Protein AF-A0A023FVV8-F1 (afdb_monomer_lite)

InterPro domains:
  IPR039727 SERRATE/Ars2 [PTHR13165] (2-252)

Sequence (261 aa):
MEVEAMCKRYPGFLRVAIADPQPERRFFRRGWVTFERTVNIKEICWNLNNIRLRDCELGAIVNRDLSRRIRSVNGIASHKQVIRSDIKLAARIVHNLDNHRALWNQTEAGGDPTNSAASGQPPVTEGFGVASKNPLLKNITDYLIEEASAEEEELLGGAAEREENAEAEDPSGVGSANQEKDEMLIKVLDRLLVYLRVVHSVDYYNHSEYASEDEMPNRCGIMHARGSPPSSKVTQQEVNDYISHFESKIAPFPPAVDQAQ

Organism: Amblyomma parvum (NCBI:txid251391)

pLDDT: mean 79.7, std 21.92, range [28.12, 98.0]

Radius of gyration: 26.12 Å; chains: 1; bounding box: 66×36×79 Å

Secondary structure (DSSP, 8-state):
-HHHHHHTTSTTEEEEEEPPPBGGGTTB--EEEEE-TTS-HHHHHHHHHT-EETTEE----PPPP-S--EEEE-GGGGSHHHHHHHHHHHHHHHHHHHHHTTTT----TT--TT--S---PPP---STT-----GGGTTGGGGTS----HHHHHHT-TTTTSSSSTT---TT-TTS-S----HHHHHHHHHHHHHHHHHS-EEGGGTEE-TTTTTSSSTT--EEEE-PPPSSPPPHHHHHHHHHHHHHHHTT-SPP-----

Structure (mmCIF, N/CA/C/O backbone):
data_AF-A0A023FVV8-F1
#
_entry.id   AF-A0A023FVV8-F1
#
loop_
_atom_site.group_PDB
_atom_site.id
_atom_site.type_symbol
_atom_site.label_atom_id
_atom_site.label_alt_id
_atom_site.label_comp_id
_atom_site.label_asym_id
_atom_site.label_entity_id
_atom_site.label_seq_id
_atom_site.pdbx_PDB_ins_code
_atom_site.Cartn_x
_atom_site.Cartn_y
_atom_site.Cartn_z
_atom_site.occupancy
_atom_site.B_iso_or_equiv
_atom_site.auth_seq_id
_atom_site.auth_comp_id
_atom_site.auth_asym_id
_atom_site.auth_atom_id
_atom_site.pdbx_PDB_model_num
ATOM 1 N N . MET A 1 1 ? 5.174 0.237 -25.795 1.00 74.88 1 MET A N 1
ATOM 2 C CA . MET A 1 1 ? 5.994 1.421 -25.420 1.00 74.88 1 MET A CA 1
ATOM 3 C C . MET A 1 1 ? 7.430 1.242 -25.942 1.00 74.88 1 MET A C 1
ATOM 5 O O . MET A 1 1 ? 7.846 0.101 -26.081 1.00 74.88 1 MET A O 1
ATOM 9 N N . GLU A 1 2 ? 8.200 2.290 -26.267 1.00 88.31 2 GLU A N 1
ATOM 10 C CA . GLU A 1 2 ? 9.548 2.110 -26.870 1.00 88.31 2 GLU A CA 1
ATOM 11 C C . GLU A 1 2 ? 10.555 1.410 -25.943 1.00 88.31 2 GLU A C 1
ATOM 13 O O . GLU A 1 2 ? 11.243 0.483 -26.367 1.00 88.31 2 GLU A O 1
ATOM 18 N N . VAL A 1 3 ? 10.585 1.799 -24.662 1.00 89.38 3 VAL A N 1
ATOM 19 C CA . VAL A 1 3 ? 11.429 1.164 -23.631 1.00 89.38 3 VAL A CA 1
ATOM 20 C C . VAL A 1 3 ? 11.112 -0.327 -23.509 1.00 89.38 3 VAL A C 1
ATOM 22 O O . VAL A 1 3 ? 12.004 -1.164 -23.441 1.00 89.38 3 VAL A O 1
ATOM 25 N N . GLU A 1 4 ? 9.829 -0.673 -23.539 1.00 92.19 4 GLU A N 1
ATOM 26 C CA . GLU A 1 4 ? 9.362 -2.056 -23.488 1.00 92.19 4 GLU A CA 1
ATOM 27 C C . GLU A 1 4 ? 9.832 -2.863 -24.709 1.00 92.19 4 GLU A C 1
ATOM 29 O O . GLU A 1 4 ? 10.347 -3.966 -24.553 1.00 92.19 4 GLU A O 1
ATOM 34 N N . ALA A 1 5 ? 9.717 -2.312 -25.923 1.00 91.94 5 ALA A N 1
ATOM 35 C CA . ALA A 1 5 ? 10.162 -2.978 -27.149 1.00 91.94 5 ALA A CA 1
ATOM 36 C C . ALA A 1 5 ? 11.682 -3.225 -27.172 1.00 91.94 5 ALA A C 1
ATOM 38 O O . ALA A 1 5 ? 12.139 -4.243 -27.693 1.00 91.94 5 ALA A O 1
ATOM 39 N N . MET A 1 6 ? 12.462 -2.313 -26.587 1.00 91.06 6 MET A N 1
ATOM 40 C CA . MET A 1 6 ? 13.900 -2.487 -26.390 1.00 91.06 6 MET A CA 1
ATOM 41 C C . MET A 1 6 ? 14.190 -3.608 -25.379 1.00 91.06 6 MET A C 1
ATOM 43 O O . MET A 1 6 ? 14.970 -4.512 -25.675 1.00 91.06 6 MET A O 1
ATOM 47 N N . CYS A 1 7 ? 13.536 -3.589 -24.213 1.00 93.88 7 CYS A N 1
ATOM 48 C CA . CYS A 1 7 ? 13.773 -4.561 -23.143 1.00 93.88 7 CYS A CA 1
ATOM 49 C C . CYS A 1 7 ? 13.286 -5.980 -23.480 1.00 93.88 7 CYS A C 1
ATOM 51 O O . CYS A 1 7 ? 13.903 -6.943 -23.034 1.00 93.88 7 CYS A O 1
ATOM 53 N N . LYS A 1 8 ? 12.249 -6.127 -24.317 1.00 95.62 8 LYS A N 1
ATOM 54 C CA . LYS A 1 8 ? 11.732 -7.427 -24.795 1.00 95.62 8 LYS A CA 1
ATOM 55 C C . LYS A 1 8 ? 12.757 -8.283 -25.544 1.00 95.62 8 LYS A C 1
ATOM 57 O O . LYS A 1 8 ? 12.545 -9.480 -25.697 1.00 95.62 8 LYS A O 1
ATOM 62 N N . ARG A 1 9 ? 13.848 -7.685 -26.031 1.00 93.25 9 ARG A N 1
ATOM 63 C CA . ARG A 1 9 ? 14.931 -8.404 -26.724 1.00 93.25 9 ARG A CA 1
ATOM 64 C C . ARG A 1 9 ? 15.808 -9.212 -25.769 1.00 93.25 9 ARG A C 1
ATOM 66 O O . ARG A 1 9 ? 16.506 -10.116 -26.215 1.00 93.25 9 ARG A O 1
ATOM 73 N N . TYR A 1 10 ? 15.792 -8.874 -24.482 1.00 95.69 10 TYR A N 1
ATOM 74 C CA . TYR A 1 10 ? 16.530 -9.604 -23.462 1.00 95.69 10 TYR A CA 1
ATOM 75 C C . TYR A 1 10 ? 15.668 -10.758 -22.927 1.00 95.69 10 TYR A C 1
ATOM 77 O O . TYR A 1 10 ? 14.469 -10.567 -22.694 1.00 95.69 10 TYR A O 1
ATOM 85 N N . PRO A 1 11 ? 16.252 -11.951 -22.717 1.00 96.12 11 PRO A N 1
ATOM 86 C CA . PRO A 1 11 ? 15.523 -13.089 -22.171 1.00 96.12 11 PRO A CA 1
ATOM 87 C C . PRO A 1 11 ? 14.999 -12.779 -20.764 1.00 96.12 11 PRO A C 1
ATOM 89 O O . PRO A 1 11 ? 15.603 -12.006 -20.020 1.00 96.12 11 PRO A O 1
ATOM 92 N N . GLY A 1 12 ? 13.864 -13.383 -20.407 1.00 96.50 12 GLY A N 1
ATOM 93 C CA . GLY A 1 12 ? 13.236 -13.221 -19.094 1.00 96.50 12 GLY A CA 1
ATOM 94 C C . GLY A 1 12 ? 12.652 -11.829 -18.831 1.00 96.50 12 GLY A C 1
ATOM 95 O O . GLY A 1 12 ? 12.442 -11.473 -17.676 1.00 96.50 12 GLY A O 1
ATOM 96 N N . PHE A 1 13 ? 12.413 -11.005 -19.856 1.00 97.44 13 PHE A N 1
ATOM 97 C CA . PHE A 1 13 ? 11.674 -9.750 -19.699 1.00 97.44 13 PHE A CA 1
ATOM 98 C C . PHE A 1 13 ? 10.236 -10.014 -19.227 1.00 97.44 13 PHE A C 1
ATOM 100 O O . PHE A 1 13 ? 9.536 -10.834 -19.817 1.00 97.44 13 PHE A O 1
ATOM 107 N N . LEU A 1 14 ? 9.775 -9.276 -18.211 1.00 95.75 14 LEU A N 1
ATOM 108 C CA . LEU A 1 14 ? 8.409 -9.397 -17.691 1.00 95.75 14 LEU A CA 1
ATOM 109 C C . LEU A 1 14 ? 7.554 -8.167 -18.006 1.00 95.75 14 LEU A C 1
ATOM 111 O O . LEU A 1 14 ? 6.482 -8.295 -18.590 1.00 95.75 14 LEU A O 1
ATOM 115 N N . ARG A 1 15 ? 7.990 -6.976 -17.580 1.00 95.00 15 ARG A N 1
ATOM 116 C CA . ARG A 1 15 ? 7.193 -5.737 -17.675 1.00 95.00 15 ARG A CA 1
ATOM 117 C C . ARG A 1 15 ? 8.023 -4.484 -17.438 1.00 95.00 15 ARG A C 1
ATOM 119 O O . ARG A 1 15 ? 9.121 -4.547 -16.883 1.00 95.00 15 ARG A O 1
ATOM 126 N N . VAL A 1 16 ? 7.459 -3.345 -17.830 1.00 95.44 16 VAL A N 1
ATOM 127 C CA . VAL A 1 16 ? 7.978 -2.004 -17.545 1.00 95.44 16 VAL A CA 1
ATOM 128 C C . VAL A 1 16 ? 6.927 -1.234 -16.755 1.00 95.44 16 VAL A C 1
ATOM 130 O O . VAL A 1 16 ? 5.759 -1.286 -17.114 1.00 95.44 16 VAL A O 1
ATOM 133 N N . ALA A 1 17 ? 7.356 -0.507 -15.730 1.00 94.75 17 ALA A N 1
ATOM 134 C CA . ALA A 1 17 ? 6.543 0.458 -15.002 1.00 94.75 17 ALA A CA 1
ATOM 135 C C . ALA A 1 17 ? 7.171 1.844 -15.142 1.00 94.75 17 ALA A C 1
ATOM 137 O O . ALA A 1 17 ? 8.388 1.976 -14.982 1.00 94.75 17 ALA A O 1
ATOM 138 N N . ILE A 1 18 ? 6.375 2.875 -15.421 1.00 92.62 18 ILE A N 1
ATOM 139 C CA . ILE A 1 18 ? 6.867 4.250 -15.569 1.00 92.62 18 ILE A CA 1
ATOM 140 C C . ILE A 1 18 ? 6.098 5.165 -14.614 1.00 92.62 18 ILE A C 1
ATOM 142 O O . ILE A 1 18 ? 4.888 5.313 -14.739 1.00 92.62 18 ILE A O 1
ATOM 146 N N . ALA A 1 19 ? 6.810 5.818 -13.696 1.00 92.56 19 ALA A N 1
ATOM 147 C CA . ALA A 1 19 ? 6.215 6.787 -12.778 1.00 92.56 19 ALA A CA 1
ATOM 148 C C . ALA A 1 19 ? 5.803 8.085 -13.487 1.00 92.56 19 ALA A C 1
ATOM 150 O O . ALA A 1 19 ? 6.238 8.373 -14.609 1.00 92.56 19 ALA A O 1
ATOM 151 N N . ASP A 1 20 ? 4.995 8.895 -12.815 1.00 90.81 20 ASP A N 1
ATOM 152 C CA . ASP A 1 20 ? 4.596 10.209 -13.309 1.00 90.81 20 ASP A CA 1
ATOM 153 C C . ASP A 1 20 ? 5.795 11.143 -13.532 1.00 90.81 20 ASP A C 1
ATOM 155 O O . ASP A 1 20 ? 6.830 11.029 -12.857 1.00 90.81 20 ASP A O 1
ATOM 159 N N . PRO A 1 21 ? 5.702 12.041 -14.527 1.00 94.06 21 PRO A N 1
ATOM 160 C CA . PRO A 1 21 ? 6.758 13.001 -14.806 1.00 94.06 21 PRO A CA 1
ATOM 161 C C . PRO A 1 21 ? 6.918 13.989 -13.649 1.00 94.06 21 PRO A C 1
ATOM 163 O O . PRO A 1 21 ? 5.937 14.502 -13.123 1.00 94.06 21 PRO A O 1
ATOM 166 N N . GLN A 1 22 ? 8.164 14.289 -13.279 1.00 91.50 22 GLN A N 1
ATOM 167 C CA . GLN A 1 22 ? 8.468 15.231 -12.196 1.00 91.50 22 GLN A CA 1
ATOM 168 C C . GLN A 1 22 ? 8.763 16.625 -12.773 1.00 91.50 22 GLN A C 1
ATOM 170 O O . GLN A 1 22 ? 9.794 16.773 -13.444 1.00 91.50 22 GLN A O 1
ATOM 175 N N . PRO A 1 23 ? 7.916 17.650 -12.541 1.00 93.69 23 PRO A N 1
ATOM 176 C CA . PRO A 1 23 ? 8.129 19.000 -13.073 1.00 93.69 23 PRO A CA 1
ATOM 177 C C . PRO A 1 23 ? 9.490 19.589 -12.676 1.00 93.69 23 PRO A C 1
ATOM 179 O O . PRO A 1 23 ? 10.196 20.160 -13.507 1.00 93.69 23 PRO A O 1
ATOM 182 N N . GLU A 1 24 ? 9.929 19.340 -11.440 1.00 93.81 24 GLU A N 1
ATOM 183 C CA . GLU A 1 24 ? 11.207 19.814 -10.884 1.00 93.81 24 GLU A CA 1
ATOM 184 C C . GLU A 1 24 ? 12.412 19.177 -11.588 1.00 93.81 24 GLU A C 1
ATOM 186 O O . GLU A 1 24 ? 13.530 19.689 -11.541 1.00 93.81 24 GLU A O 1
ATOM 191 N N . ARG A 1 25 ? 12.186 18.049 -12.268 1.00 90.12 25 ARG A N 1
ATOM 192 C CA . ARG A 1 25 ? 13.173 17.351 -13.088 1.00 90.12 25 ARG A CA 1
ATOM 193 C C . ARG A 1 25 ? 12.809 17.428 -14.560 1.00 90.12 25 ARG A C 1
ATOM 195 O O . ARG A 1 25 ? 12.974 16.439 -15.255 1.00 90.12 25 ARG A O 1
ATOM 202 N N . ARG A 1 26 ? 12.307 18.566 -15.054 1.00 91.38 26 ARG A N 1
ATOM 203 C CA . ARG A 1 26 ? 12.002 18.774 -16.487 1.00 91.38 26 ARG A CA 1
ATOM 204 C C . ARG A 1 26 ? 11.097 17.681 -17.074 1.00 91.38 26 ARG A C 1
ATOM 206 O O . ARG A 1 26 ? 11.294 17.263 -18.210 1.00 91.38 26 ARG A O 1
ATOM 213 N N . PHE A 1 27 ? 10.145 17.192 -16.282 1.00 92.62 27 PHE A N 1
ATOM 214 C CA . PHE A 1 27 ? 9.222 16.119 -16.660 1.00 92.62 27 PHE A CA 1
ATOM 215 C C . PHE A 1 27 ? 9.899 14.777 -16.996 1.00 92.62 27 PHE A C 1
ATOM 217 O O . PHE A 1 27 ? 9.285 13.912 -17.624 1.00 92.62 27 PHE A O 1
ATOM 224 N N . PHE A 1 28 ? 11.137 14.549 -16.540 1.00 90.62 28 PHE A N 1
ATOM 225 C CA . PHE A 1 28 ? 11.746 13.222 -16.603 1.00 90.62 28 PHE A CA 1
ATOM 226 C C . PHE A 1 28 ? 10.929 12.224 -15.777 1.00 90.62 28 PHE A C 1
ATOM 228 O O . PHE A 1 28 ? 10.475 12.518 -14.666 1.00 90.62 28 PHE A O 1
ATOM 235 N N . ARG A 1 29 ? 10.778 11.016 -16.326 1.00 92.50 29 ARG A N 1
ATOM 236 C CA . ARG A 1 29 ? 10.062 9.903 -15.698 1.00 92.50 29 ARG A CA 1
ATOM 237 C C . ARG A 1 29 ? 11.063 8.864 -15.215 1.00 92.50 29 ARG A C 1
ATOM 239 O O . ARG A 1 29 ? 12.029 8.556 -15.910 1.00 92.50 29 ARG A O 1
ATOM 246 N N . ARG A 1 30 ? 10.826 8.301 -14.031 1.00 92.75 30 ARG A N 1
ATOM 247 C CA . ARG A 1 30 ? 11.566 7.118 -13.571 1.00 92.75 30 ARG A CA 1
ATOM 248 C C . ARG A 1 30 ? 10.892 5.868 -14.114 1.00 92.75 30 ARG A C 1
ATOM 250 O O . ARG A 1 30 ? 9.667 5.775 -14.082 1.00 92.75 30 ARG A O 1
ATOM 257 N N . GLY A 1 31 ? 11.694 4.924 -14.592 1.00 93.56 31 GLY A N 1
ATOM 258 C CA . GLY A 1 31 ? 11.222 3.643 -15.096 1.00 93.56 31 GLY A CA 1
ATOM 259 C C . GLY A 1 31 ? 11.807 2.475 -14.315 1.00 93.56 31 GLY A C 1
ATOM 260 O O . GLY A 1 31 ? 12.958 2.521 -13.884 1.00 93.56 31 GLY A O 1
ATOM 261 N N . TRP A 1 32 ? 11.021 1.415 -14.173 1.00 95.88 32 TRP A N 1
ATOM 262 C CA . TRP A 1 32 ? 11.452 0.133 -13.637 1.00 95.88 32 TRP A CA 1
ATOM 263 C C . TRP A 1 32 ? 11.198 -0.937 -14.680 1.00 95.88 32 TRP A C 1
ATOM 265 O O . TRP A 1 32 ? 10.077 -1.103 -15.150 1.00 95.88 32 TRP A O 1
ATOM 275 N N . VAL A 1 33 ? 12.240 -1.682 -15.022 1.00 96.25 33 VAL A N 1
ATOM 276 C CA . VAL A 1 33 ? 12.141 -2.839 -15.908 1.00 96.25 33 VAL A CA 1
ATOM 277 C C . VAL A 1 33 ? 12.304 -4.081 -15.051 1.00 96.25 33 VAL A C 1
ATOM 279 O O . VAL A 1 33 ? 13.295 -4.218 -14.334 1.00 96.25 33 VAL A O 1
ATOM 282 N N . THR A 1 34 ? 11.315 -4.965 -15.095 1.00 96.62 34 THR A N 1
ATOM 283 C CA . THR A 1 34 ? 11.303 -6.189 -14.295 1.00 96.62 34 THR A CA 1
ATOM 284 C C . THR A 1 34 ? 11.661 -7.375 -15.176 1.00 96.62 34 THR A C 1
ATOM 286 O O . THR A 1 34 ? 11.074 -7.554 -16.245 1.00 96.62 34 THR A O 1
ATOM 289 N N . PHE A 1 35 ? 12.596 -8.191 -14.698 1.00 97.50 35 PHE A N 1
ATOM 290 C CA . PHE A 1 35 ? 13.023 -9.435 -15.329 1.00 97.50 35 PHE A CA 1
ATOM 291 C C . PHE A 1 35 ? 12.795 -10.626 -14.390 1.00 97.50 35 PHE A C 1
ATOM 293 O O . PHE A 1 35 ? 12.612 -10.455 -13.181 1.00 97.50 35 PHE A O 1
ATOM 300 N N . GLU A 1 36 ? 12.812 -11.832 -14.944 1.00 97.12 36 GLU A N 1
ATOM 301 C CA . GLU A 1 36 ? 12.822 -13.088 -14.200 1.00 97.12 36 GLU A CA 1
ATOM 302 C C . GLU A 1 36 ? 14.051 -13.198 -13.291 1.00 97.12 36 GLU A C 1
ATOM 304 O O . GLU A 1 36 ? 15.128 -12.689 -13.591 1.00 97.12 36 GLU A O 1
ATOM 309 N N . ARG A 1 37 ? 13.922 -13.919 -12.173 1.00 94.44 37 ARG A N 1
ATOM 310 C CA . ARG A 1 37 ? 15.023 -14.082 -11.205 1.00 94.44 37 ARG A CA 1
ATOM 311 C C . ARG A 1 37 ? 16.196 -14.916 -11.721 1.00 94.44 37 ARG A C 1
ATOM 313 O O . ARG A 1 37 ? 17.258 -14.908 -11.109 1.00 94.44 37 ARG A O 1
ATOM 320 N N . THR A 1 38 ? 15.992 -15.659 -12.800 1.00 96.69 38 THR A N 1
ATOM 321 C CA . THR A 1 38 ? 16.967 -16.576 -13.400 1.00 96.69 38 THR A CA 1
ATOM 322 C C . THR A 1 38 ? 18.008 -15.858 -14.260 1.00 96.69 38 THR A C 1
ATOM 324 O O . THR A 1 38 ? 19.041 -16.448 -14.570 1.00 96.69 38 THR A O 1
ATOM 327 N N . VAL A 1 39 ? 17.770 -14.599 -14.646 1.00 97.38 39 VAL A N 1
ATOM 328 C CA . VAL A 1 39 ? 18.646 -13.870 -15.573 1.00 97.38 39 VAL A CA 1
ATOM 329 C C . VAL A 1 39 ? 19.792 -13.158 -14.858 1.00 97.38 39 VAL A C 1
ATOM 331 O O . VAL A 1 39 ? 19.682 -12.723 -13.709 1.00 97.38 39 VAL A O 1
ATOM 334 N N . ASN A 1 40 ? 20.894 -12.941 -15.577 1.00 96.81 40 ASN A N 1
ATOM 335 C CA . ASN A 1 40 ? 21.995 -12.115 -15.095 1.00 96.81 40 ASN A CA 1
ATOM 336 C C . ASN A 1 40 ? 21.666 -10.617 -15.235 1.00 96.81 40 ASN A C 1
ATOM 338 O O . ASN A 1 40 ? 22.028 -9.961 -16.213 1.00 96.81 40 ASN A O 1
ATOM 342 N N . ILE A 1 41 ? 20.989 -10.052 -14.231 1.00 96.75 41 ILE A N 1
ATOM 343 C CA . ILE A 1 41 ? 20.533 -8.653 -14.274 1.00 96.75 41 ILE A CA 1
ATOM 344 C C . ILE A 1 41 ? 21.680 -7.636 -14.386 1.00 96.75 41 ILE A C 1
ATOM 346 O O . ILE A 1 41 ? 21.487 -6.549 -14.927 1.00 96.75 41 ILE A O 1
ATOM 350 N N . LYS A 1 42 ? 22.885 -7.973 -13.905 1.00 96.44 42 LYS A N 1
ATOM 351 C CA . LYS A 1 42 ? 24.057 -7.085 -13.985 1.00 96.44 42 LYS A CA 1
ATOM 352 C C . LYS A 1 42 ? 24.537 -6.926 -15.425 1.00 96.44 42 LYS A C 1
ATOM 354 O O . LYS A 1 42 ? 24.853 -5.816 -15.838 1.00 96.44 42 LYS A O 1
ATOM 359 N N . GLU A 1 43 ? 24.551 -8.018 -16.181 1.00 96.31 43 GLU A N 1
ATOM 360 C CA . GLU A 1 43 ? 24.921 -8.018 -17.597 1.00 96.31 43 GLU A CA 1
ATOM 361 C C . GLU A 1 43 ? 23.892 -7.262 -18.442 1.00 96.31 43 GLU A C 1
ATOM 363 O O . GLU A 1 43 ? 24.259 -6.400 -19.238 1.00 96.31 43 GLU A O 1
ATOM 368 N N . ILE A 1 44 ? 22.596 -7.498 -18.202 1.00 96.12 44 ILE A N 1
ATOM 369 C CA . ILE A 1 44 ? 21.519 -6.740 -18.856 1.00 96.12 44 ILE A CA 1
ATOM 370 C C . ILE A 1 44 ? 21.649 -5.243 -18.539 1.00 96.12 44 ILE A C 1
ATOM 372 O O . ILE A 1 44 ? 21.602 -4.420 -19.449 1.00 96.12 44 ILE A O 1
ATOM 376 N N . CYS A 1 45 ? 21.870 -4.877 -17.271 1.00 95.75 45 CYS A N 1
ATOM 377 C CA . CYS A 1 45 ? 22.058 -3.486 -16.854 1.00 95.75 45 CYS A CA 1
ATOM 378 C C . CYS A 1 45 ? 23.255 -2.822 -17.551 1.00 95.75 45 CYS A C 1
ATOM 380 O O . CYS A 1 45 ? 23.157 -1.667 -17.963 1.00 95.75 45 CYS A O 1
ATOM 382 N N . TRP A 1 46 ? 24.374 -3.538 -17.693 1.00 94.56 46 TRP A N 1
ATOM 383 C CA . TRP A 1 46 ? 25.547 -3.035 -18.405 1.00 94.56 46 TRP A CA 1
ATOM 384 C C . TRP A 1 46 ? 25.252 -2.817 -19.895 1.00 94.56 46 TRP A C 1
ATOM 386 O O . TRP A 1 46 ? 25.539 -1.745 -20.422 1.00 94.56 46 TRP A O 1
ATOM 396 N N . ASN A 1 47 ? 24.589 -3.777 -20.548 1.00 93.44 47 ASN A N 1
ATOM 397 C CA . ASN A 1 47 ? 24.201 -3.668 -21.956 1.00 93.44 47 ASN A CA 1
ATOM 398 C C . ASN A 1 47 ? 23.233 -2.503 -22.216 1.00 93.44 47 ASN A C 1
ATOM 400 O O . ASN A 1 47 ? 23.397 -1.780 -23.196 1.00 93.44 47 ASN A O 1
ATOM 404 N N . LEU A 1 48 ? 22.251 -2.290 -21.334 1.00 92.88 48 LEU A N 1
ATOM 405 C CA . LEU A 1 48 ? 21.276 -1.201 -21.458 1.00 92.88 48 LEU A CA 1
ATOM 406 C C . LEU A 1 48 ? 21.924 0.190 -21.390 1.00 92.88 48 LEU A C 1
ATOM 408 O O . LEU A 1 48 ? 21.453 1.107 -22.057 1.00 92.88 48 LEU A O 1
ATOM 412 N N . ASN A 1 49 ? 23.014 0.349 -20.635 1.00 91.75 49 ASN A N 1
ATOM 413 C CA . ASN A 1 49 ? 23.735 1.622 -20.536 1.00 91.75 49 ASN A CA 1
ATOM 414 C C . ASN A 1 49 ? 24.515 1.994 -21.806 1.00 91.75 49 ASN A C 1
ATOM 416 O O . ASN A 1 49 ? 24.877 3.155 -21.969 1.00 91.75 49 ASN A O 1
ATOM 420 N N . ASN A 1 50 ? 24.719 1.048 -22.726 1.00 88.81 50 ASN A N 1
ATOM 421 C CA . ASN A 1 50 ? 25.326 1.309 -24.033 1.00 88.81 50 ASN A CA 1
ATOM 422 C C . ASN A 1 50 ? 24.290 1.714 -25.103 1.00 88.81 50 ASN A C 1
ATOM 424 O O . ASN A 1 50 ? 24.660 1.975 -26.247 1.00 88.81 50 ASN A O 1
ATOM 428 N N . ILE A 1 51 ? 22.996 1.754 -24.759 1.00 87.19 51 ILE A N 1
ATOM 429 C CA . ILE A 1 51 ? 21.902 2.077 -25.681 1.00 87.19 51 ILE A CA 1
ATOM 430 C C . ILE A 1 51 ? 21.384 3.490 -25.395 1.00 87.19 51 ILE A C 1
ATOM 432 O O . ILE A 1 51 ? 21.116 3.857 -24.251 1.00 87.19 51 ILE A O 1
ATOM 436 N N . ARG A 1 52 ? 21.185 4.274 -26.459 1.00 87.19 52 ARG A N 1
ATOM 437 C CA . ARG A 1 52 ? 20.488 5.566 -26.411 1.00 87.19 52 ARG A CA 1
ATOM 438 C C . ARG A 1 52 ? 19.116 5.443 -27.057 1.00 87.19 52 ARG A C 1
ATOM 440 O O . ARG A 1 52 ? 18.984 4.838 -28.120 1.00 87.19 52 ARG A O 1
ATOM 447 N N . LEU A 1 53 ? 18.108 6.042 -26.431 1.00 85.75 53 LEU A N 1
ATOM 448 C CA . LEU A 1 53 ? 16.742 6.073 -26.944 1.00 85.75 53 LEU A CA 1
ATOM 449 C C . LEU A 1 53 ? 16.354 7.518 -27.261 1.00 85.75 53 LEU A C 1
ATOM 451 O O . LEU A 1 53 ? 16.219 8.316 -26.341 1.00 85.75 53 LEU A O 1
ATOM 455 N N . ARG A 1 54 ? 16.177 7.854 -28.548 1.00 85.12 54 ARG A N 1
ATOM 456 C CA . ARG A 1 54 ? 15.856 9.224 -29.011 1.00 85.12 54 ARG A CA 1
ATOM 457 C C . ARG A 1 54 ? 16.762 10.292 -28.369 1.00 85.12 54 ARG A C 1
ATOM 459 O O . ARG A 1 54 ? 16.278 11.272 -27.816 1.00 85.12 54 ARG A O 1
ATOM 466 N N . ASP A 1 55 ? 18.069 10.027 -28.363 1.00 80.69 55 ASP A N 1
ATOM 467 C CA . ASP A 1 55 ? 19.116 10.862 -27.748 1.00 80.69 55 ASP A CA 1
ATOM 468 C C . ASP A 1 55 ? 19.076 10.984 -26.212 1.00 80.69 55 ASP A C 1
ATOM 470 O O . ASP A 1 55 ? 19.894 11.687 -25.622 1.00 80.69 55 ASP A O 1
ATOM 474 N N . CYS A 1 56 ? 18.196 10.237 -25.539 1.00 83.44 56 CYS A N 1
ATOM 475 C CA . CYS A 1 56 ? 18.203 10.079 -24.090 1.00 83.44 56 CYS A CA 1
ATOM 476 C C . CYS A 1 56 ? 19.080 8.890 -23.675 1.00 83.44 56 CYS A C 1
ATOM 478 O O . CYS A 1 56 ? 18.881 7.756 -24.124 1.00 83.44 56 CYS A O 1
ATOM 480 N N . GLU A 1 57 ? 20.022 9.137 -22.767 1.00 84.44 57 GLU A N 1
ATOM 481 C CA . GLU A 1 57 ? 20.716 8.081 -22.029 1.00 84.44 57 GLU A CA 1
ATOM 482 C C . GLU A 1 57 ? 19.807 7.560 -20.912 1.00 84.44 57 GLU A C 1
ATOM 484 O O . GLU A 1 57 ? 19.182 8.342 -20.195 1.00 84.44 57 GLU A O 1
ATOM 489 N N . LEU A 1 58 ? 19.704 6.236 -20.770 1.00 85.94 58 LEU A N 1
ATOM 490 C CA . LEU A 1 58 ? 18.793 5.624 -19.797 1.00 85.94 58 LEU A CA 1
ATOM 491 C C . LEU A 1 58 ? 19.333 5.664 -18.363 1.00 85.94 58 LEU A C 1
ATOM 493 O O . LEU A 1 58 ? 18.543 5.732 -17.424 1.00 85.94 58 LEU A O 1
ATOM 497 N N . GLY A 1 59 ? 20.659 5.592 -18.185 1.00 89.56 59 GLY A N 1
ATOM 498 C CA . GLY A 1 59 ? 21.290 5.552 -16.861 1.00 89.56 59 GLY A CA 1
ATOM 499 C C . GLY A 1 59 ? 20.755 4.412 -15.986 1.00 89.56 59 GLY A C 1
ATOM 500 O O . GLY A 1 59 ? 20.389 4.631 -14.831 1.00 89.56 59 GLY A O 1
ATOM 501 N N . ALA A 1 60 ? 20.653 3.206 -16.548 1.00 93.38 60 ALA A N 1
ATOM 502 C CA . ALA A 1 60 ? 20.136 2.024 -15.876 1.00 93.38 60 ALA A CA 1
ATOM 503 C C . ALA A 1 60 ? 21.004 1.638 -14.668 1.00 93.38 60 ALA A C 1
ATOM 505 O O . ALA A 1 60 ? 22.236 1.593 -14.737 1.00 93.38 60 ALA A O 1
ATOM 506 N N . ILE A 1 61 ? 20.333 1.320 -13.559 1.00 95.38 61 ILE A N 1
ATOM 507 C CA . ILE A 1 61 ? 20.936 0.892 -12.295 1.00 95.38 61 ILE A CA 1
ATOM 508 C C . ILE A 1 61 ? 20.205 -0.365 -11.825 1.00 95.38 61 ILE A C 1
ATOM 510 O O . ILE A 1 61 ? 18.976 -0.440 -11.886 1.00 95.38 61 ILE A O 1
ATOM 514 N N . VAL A 1 62 ? 20.950 -1.349 -11.314 1.00 96.31 62 VAL A N 1
ATOM 515 C CA . VAL A 1 62 ? 20.356 -2.551 -10.716 1.00 96.31 62 VAL A CA 1
ATOM 516 C C . VAL A 1 62 ? 19.618 -2.170 -9.432 1.00 96.31 62 VAL A C 1
ATOM 518 O O . VAL A 1 62 ? 20.227 -1.725 -8.457 1.00 96.31 62 VAL A O 1
ATOM 521 N N . ASN A 1 63 ? 18.301 -2.369 -9.428 1.00 94.94 63 ASN A N 1
ATOM 522 C CA . ASN A 1 63 ? 17.472 -2.132 -8.255 1.00 94.94 63 ASN A CA 1
ATOM 523 C C . ASN A 1 63 ? 17.755 -3.179 -7.166 1.00 94.94 63 ASN A C 1
ATOM 525 O O . ASN A 1 63 ? 17.892 -4.366 -7.460 1.00 94.94 63 ASN A O 1
ATOM 529 N N . ARG A 1 64 ? 17.824 -2.746 -5.904 1.00 92.94 64 ARG A N 1
ATOM 530 C CA . ARG A 1 64 ? 17.993 -3.649 -4.757 1.00 92.94 64 ARG A CA 1
ATOM 531 C C . ARG A 1 64 ? 16.638 -4.125 -4.250 1.00 92.94 64 ARG A C 1
ATOM 533 O O . ARG A 1 64 ? 15.673 -3.361 -4.233 1.00 92.94 64 ARG A O 1
ATOM 540 N N . ASP A 1 65 ? 16.594 -5.368 -3.788 1.00 90.50 65 ASP A N 1
ATOM 541 C CA . ASP A 1 65 ? 15.397 -5.919 -3.164 1.00 90.50 65 ASP A CA 1
ATOM 542 C C . ASP A 1 65 ? 15.039 -5.189 -1.864 1.00 90.50 65 ASP A C 1
ATOM 544 O O . ASP A 1 65 ? 15.895 -4.688 -1.127 1.00 90.50 65 ASP A O 1
ATOM 548 N N . LEU A 1 66 ? 13.739 -5.156 -1.570 1.00 91.31 66 LEU A N 1
ATOM 549 C CA . LEU A 1 66 ? 13.213 -4.598 -0.329 1.00 91.31 66 LEU A CA 1
ATOM 550 C C . LEU A 1 66 ? 13.590 -5.504 0.849 1.00 91.31 66 LEU A C 1
ATOM 552 O O . LEU A 1 66 ? 13.085 -6.620 0.958 1.00 91.31 66 LEU A O 1
ATOM 556 N N . SER A 1 67 ? 14.432 -5.005 1.755 1.00 88.94 67 SER A N 1
ATOM 557 C CA . SER A 1 67 ? 14.868 -5.740 2.951 1.00 88.94 67 SER A CA 1
ATOM 558 C C . SER A 1 67 ? 13.899 -5.623 4.133 1.00 88.94 67 SER A C 1
ATOM 560 O O . SER A 1 67 ? 13.744 -6.568 4.898 1.00 88.94 67 SER A O 1
ATOM 562 N N . ARG A 1 68 ? 13.219 -4.477 4.286 1.00 91.25 68 ARG A N 1
ATOM 563 C CA . ARG A 1 68 ? 12.239 -4.212 5.357 1.00 91.25 68 ARG A CA 1
ATOM 564 C C . ARG A 1 68 ? 10.855 -3.961 4.766 1.00 91.25 68 ARG A C 1
ATOM 566 O O . ARG A 1 68 ? 10.466 -2.811 4.549 1.00 91.25 68 ARG A O 1
ATOM 573 N N . ARG A 1 69 ? 10.153 -5.055 4.460 1.00 95.12 69 ARG A N 1
ATOM 574 C CA . ARG A 1 69 ? 8.797 -5.025 3.885 1.00 95.12 69 ARG A CA 1
ATOM 575 C C . ARG A 1 69 ? 7.738 -4.629 4.908 1.00 95.12 69 ARG A C 1
ATOM 577 O O . ARG A 1 69 ? 6.903 -3.792 4.596 1.00 95.12 69 ARG A O 1
ATOM 584 N N . ILE A 1 70 ? 7.812 -5.187 6.116 1.00 96.38 70 ILE A N 1
ATOM 585 C CA . ILE A 1 70 ? 6.893 -4.854 7.207 1.00 96.38 70 ILE A CA 1
ATOM 586 C C . ILE A 1 70 ? 7.520 -3.779 8.088 1.00 96.38 70 ILE A C 1
ATOM 588 O O . ILE A 1 70 ? 8.668 -3.918 8.522 1.00 96.38 70 ILE A O 1
ATOM 592 N N . ARG A 1 71 ? 6.778 -2.698 8.325 1.00 96.88 71 ARG A N 1
ATOM 593 C CA . ARG A 1 71 ? 7.208 -1.559 9.144 1.00 96.88 71 ARG A CA 1
ATOM 594 C C . ARG A 1 71 ? 6.216 -1.338 10.277 1.00 96.88 71 ARG A C 1
ATOM 596 O O . ARG A 1 71 ? 5.015 -1.297 10.046 1.00 96.88 71 ARG A O 1
ATOM 603 N N . SER A 1 72 ? 6.710 -1.210 11.500 1.00 96.44 72 SER A N 1
ATOM 604 C CA . SER A 1 72 ? 5.849 -1.004 12.665 1.00 96.44 72 SER A CA 1
ATOM 605 C C . SER A 1 72 ? 5.440 0.460 12.812 1.00 96.44 72 SER A C 1
ATOM 607 O O . SER A 1 72 ? 6.277 1.349 12.660 1.00 96.44 72 SER A O 1
ATOM 609 N N . VAL A 1 73 ? 4.174 0.698 13.155 1.00 96.38 73 VAL A N 1
ATOM 610 C CA . VAL A 1 73 ? 3.680 1.997 13.644 1.00 96.38 73 VAL A CA 1
ATOM 611 C C . VAL A 1 73 ? 3.579 2.010 15.168 1.00 96.38 73 VAL A C 1
ATOM 613 O O . VAL A 1 73 ? 3.929 1.033 15.827 1.00 96.38 73 VAL A O 1
ATOM 616 N N . ASN A 1 74 ? 3.112 3.118 15.744 1.00 94.50 74 ASN A N 1
ATOM 617 C CA . ASN A 1 74 ? 2.894 3.230 17.185 1.00 94.50 74 ASN A CA 1
ATOM 618 C C . ASN A 1 74 ? 1.969 2.103 17.702 1.00 94.50 74 ASN A C 1
ATOM 620 O O . ASN A 1 74 ? 0.934 1.816 17.102 1.00 94.50 74 ASN A O 1
ATOM 624 N N . GLY A 1 75 ? 2.345 1.476 18.819 1.00 93.62 75 GLY A N 1
ATOM 625 C CA . GLY A 1 75 ? 1.600 0.391 19.459 1.00 93.62 75 GLY A CA 1
ATOM 626 C C . GLY A 1 75 ? 0.228 0.780 20.010 1.00 93.62 75 GLY A C 1
ATOM 627 O O . GLY A 1 75 ? -0.602 -0.110 20.189 1.00 93.62 75 GLY A O 1
ATOM 628 N N . ILE A 1 76 ? -0.041 2.081 20.209 1.00 94.50 76 ILE A N 1
ATOM 629 C CA . ILE A 1 76 ? -1.380 2.604 20.557 1.00 94.50 76 ILE A CA 1
ATO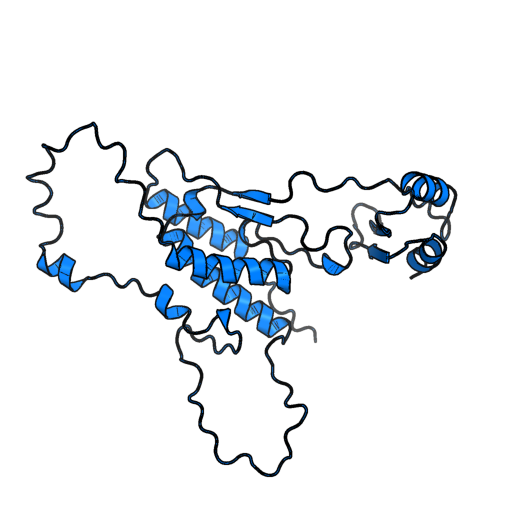M 630 C C . ILE A 1 76 ? -2.436 2.146 19.535 1.00 94.50 76 ILE A C 1
ATOM 632 O O . ILE A 1 76 ? -3.585 1.928 19.900 1.00 94.50 76 ILE A O 1
ATOM 636 N N . ALA A 1 77 ? -2.039 1.861 18.288 1.00 95.06 77 ALA A N 1
ATOM 637 C CA . ALA A 1 77 ? -2.903 1.278 17.259 1.00 95.06 77 ALA A CA 1
ATOM 638 C C . ALA A 1 77 ? -3.545 -0.074 17.645 1.00 95.06 77 ALA A C 1
ATOM 640 O O . ALA A 1 77 ? -4.486 -0.516 16.997 1.00 95.06 77 ALA A O 1
ATOM 641 N N . SER A 1 78 ? -3.031 -0.764 18.671 1.00 93.31 78 SER A N 1
ATOM 642 C CA . SER A 1 78 ? -3.613 -2.014 19.191 1.00 93.31 78 SER A CA 1
ATOM 643 C C . SER A 1 78 ? -4.612 -1.796 20.333 1.00 93.31 78 SER A C 1
ATOM 645 O O . SER A 1 78 ? -5.101 -2.769 20.903 1.00 93.31 78 SER A O 1
ATOM 647 N N . HIS A 1 79 ? -4.880 -0.546 20.712 1.00 93.00 79 HIS A N 1
ATOM 648 C CA . HIS A 1 79 ? -5.817 -0.201 21.773 1.00 93.00 79 HIS A CA 1
ATOM 649 C C . HIS A 1 79 ? -7.269 -0.441 21.332 1.00 93.00 79 HIS A C 1
ATOM 651 O O . HIS A 1 79 ? -7.638 -0.097 20.210 1.00 93.00 79 HIS A O 1
ATOM 657 N N . LYS A 1 80 ? -8.120 -0.984 22.214 1.00 91.56 80 LYS A N 1
ATOM 658 C CA . LYS A 1 80 ? -9.499 -1.407 21.892 1.00 91.56 80 LYS A CA 1
ATOM 659 C C . LYS A 1 80 ? -10.340 -0.306 21.231 1.00 91.56 80 LYS A C 1
ATOM 661 O O . LYS A 1 80 ? -10.937 -0.541 20.184 1.00 91.56 80 LYS A O 1
ATOM 666 N N . GLN A 1 81 ? -10.334 0.909 21.784 1.00 92.31 81 GLN A N 1
ATOM 667 C CA . GLN A 1 81 ? -11.068 2.044 21.196 1.00 92.31 81 GLN A CA 1
ATOM 668 C C . GLN A 1 81 ? -10.475 2.499 19.854 1.00 92.31 81 GLN A C 1
ATOM 670 O O . GLN A 1 81 ? -11.219 2.887 18.956 1.00 92.31 81 GLN A O 1
ATOM 675 N N . VAL A 1 82 ? -9.149 2.408 19.689 1.00 94.94 82 VAL A N 1
ATOM 676 C CA . VAL A 1 82 ? -8.489 2.746 18.418 1.00 94.94 82 VAL A CA 1
ATOM 677 C C . VAL A 1 82 ? -8.880 1.736 17.349 1.00 94.94 82 VAL A C 1
ATOM 679 O O . VAL A 1 82 ? -9.274 2.137 16.264 1.00 94.94 82 VAL A O 1
ATOM 682 N N . ILE A 1 83 ? -8.877 0.440 17.676 1.00 95.19 83 ILE A N 1
ATOM 683 C CA . ILE A 1 83 ? -9.304 -0.626 16.763 1.00 95.19 83 ILE A CA 1
ATOM 684 C C . ILE A 1 83 ? -10.757 -0.421 16.324 1.00 95.19 83 ILE A C 1
ATOM 686 O O . ILE A 1 83 ? -11.050 -0.555 15.141 1.00 95.19 83 ILE A O 1
ATOM 690 N N . ARG A 1 84 ? -11.673 -0.066 17.235 1.00 94.12 84 ARG A N 1
ATOM 691 C CA . ARG A 1 84 ? -13.070 0.234 16.867 1.00 94.12 84 ARG A CA 1
ATOM 692 C C . ARG A 1 84 ? -13.175 1.419 15.912 1.00 94.12 84 ARG A C 1
ATOM 694 O O . ARG A 1 84 ? -13.879 1.328 14.905 1.00 94.12 84 ARG A O 1
ATOM 701 N N . SER A 1 85 ? -12.457 2.505 16.206 1.00 94.56 85 SER A N 1
ATOM 702 C CA . SER A 1 85 ? -12.392 3.665 15.313 1.00 94.56 85 SER A CA 1
ATOM 703 C C . SER A 1 85 ? -11.833 3.278 13.936 1.00 94.56 85 SER A C 1
ATOM 705 O O . SER A 1 85 ? -12.426 3.592 12.901 1.00 94.56 85 SER A O 1
ATOM 707 N N . ASP A 1 86 ? -10.767 2.477 13.920 1.00 96.12 86 ASP A N 1
ATOM 708 C CA . ASP A 1 86 ? -10.135 1.972 12.706 1.00 96.12 86 ASP A CA 1
ATOM 709 C C . ASP A 1 86 ? -11.066 1.066 11.889 1.00 96.12 86 ASP A C 1
ATOM 711 O O . ASP A 1 86 ? -11.081 1.169 10.666 1.00 96.12 86 ASP A O 1
ATOM 715 N N . ILE A 1 87 ? -11.882 0.208 12.517 1.00 96.12 87 ILE A N 1
ATOM 716 C CA . ILE A 1 87 ? -12.873 -0.622 11.806 1.00 96.12 87 ILE A CA 1
ATOM 717 C C . ILE A 1 87 ? -13.871 0.274 11.074 1.00 96.12 87 ILE A C 1
ATOM 719 O O . ILE A 1 87 ? -14.115 0.076 9.882 1.00 96.12 87 ILE A O 1
ATOM 723 N N . LYS A 1 88 ? -14.418 1.283 11.762 1.00 93.69 88 LYS A N 1
ATOM 724 C CA . LYS A 1 88 ? -15.360 2.247 11.176 1.00 93.69 88 LYS A CA 1
ATOM 725 C C . LYS A 1 88 ? -14.733 2.972 9.985 1.00 93.69 88 LYS A C 1
ATOM 727 O O . LYS A 1 88 ? -15.352 3.098 8.925 1.00 93.69 88 LYS A O 1
ATOM 732 N N . LEU A 1 89 ? -13.501 3.438 10.147 1.00 94.12 89 LEU A N 1
ATOM 733 C CA . LEU A 1 89 ? -12.793 4.185 9.122 1.00 94.12 89 LEU A CA 1
ATOM 734 C C . LEU A 1 89 ? -12.402 3.308 7.925 1.00 94.12 89 LEU A C 1
ATOM 736 O O . LEU A 1 89 ? -12.681 3.677 6.783 1.00 94.12 89 LEU A O 1
ATOM 740 N N . ALA A 1 90 ? -11.821 2.134 8.170 1.00 95.38 90 ALA A N 1
ATOM 741 C CA . ALA A 1 90 ? -11.445 1.176 7.138 1.00 95.38 90 ALA A CA 1
ATOM 742 C C . ALA A 1 90 ? -12.669 0.692 6.351 1.00 95.38 90 ALA A C 1
ATOM 744 O O . ALA A 1 90 ? -12.619 0.674 5.125 1.00 95.38 90 ALA A O 1
ATOM 745 N N . ALA A 1 91 ? -13.787 0.381 7.017 1.00 94.25 91 ALA A N 1
ATOM 746 C CA . ALA A 1 91 ? -15.031 -0.009 6.354 1.00 94.25 91 ALA A CA 1
ATOM 747 C C . ALA A 1 91 ? -15.547 1.085 5.403 1.00 94.25 91 ALA A C 1
ATOM 749 O O . ALA A 1 91 ? -15.915 0.795 4.263 1.00 94.25 91 ALA A O 1
ATOM 750 N N . ARG A 1 92 ? -15.504 2.354 5.834 1.00 91.88 92 ARG A N 1
ATOM 751 C CA . ARG A 1 92 ? -15.866 3.504 4.991 1.00 91.88 92 ARG A CA 1
ATOM 752 C C . ARG A 1 92 ? -14.947 3.635 3.774 1.00 91.88 92 ARG A C 1
ATOM 754 O O . ARG A 1 92 ? -15.432 3.863 2.668 1.00 91.88 92 ARG A O 1
ATOM 761 N N . ILE A 1 93 ? -13.635 3.483 3.960 1.00 92.50 93 ILE A N 1
ATOM 762 C CA . ILE A 1 93 ? -12.658 3.560 2.862 1.00 92.50 93 ILE A CA 1
ATOM 763 C C . ILE A 1 93 ? -12.880 2.416 1.869 1.00 92.50 93 ILE A C 1
ATOM 765 O O . ILE A 1 93 ? -12.937 2.671 0.668 1.00 92.50 93 ILE A O 1
ATOM 769 N N . VAL A 1 94 ? -13.057 1.182 2.356 1.00 93.94 94 VAL A N 1
ATOM 770 C CA . VAL A 1 94 ? -13.368 0.009 1.523 1.00 93.94 94 VAL A CA 1
ATOM 771 C C . VAL A 1 94 ? -14.603 0.281 0.675 1.00 93.94 94 VAL A C 1
ATOM 773 O O . VAL A 1 94 ? -14.533 0.156 -0.542 1.00 93.94 94 VAL A O 1
ATOM 776 N N . HIS A 1 95 ? -15.702 0.727 1.287 1.00 91.62 95 HIS A N 1
ATOM 777 C CA . HIS A 1 95 ? -16.928 1.018 0.550 1.00 91.62 95 HIS A CA 1
ATOM 778 C C . HIS A 1 95 ? -16.731 2.074 -0.545 1.00 91.62 95 HIS A C 1
ATOM 780 O O . HIS A 1 95 ? -17.155 1.877 -1.684 1.00 91.62 95 HIS A O 1
ATOM 786 N N . ASN A 1 96 ? -16.057 3.179 -0.221 1.00 90.69 96 ASN A N 1
ATOM 787 C CA . ASN A 1 96 ? -15.823 4.252 -1.183 1.00 90.69 96 ASN A CA 1
ATOM 788 C C . ASN A 1 96 ? -14.959 3.784 -2.364 1.00 90.69 96 ASN A C 1
ATOM 790 O O . ASN A 1 96 ? -15.273 4.089 -3.513 1.00 90.69 96 ASN A O 1
ATOM 794 N N . LEU A 1 97 ? -13.890 3.029 -2.097 1.00 91.81 97 LEU A N 1
ATOM 795 C CA . LEU A 1 97 ? -12.992 2.519 -3.136 1.00 91.81 97 LEU A CA 1
ATOM 796 C C . LEU A 1 97 ? -13.646 1.429 -3.991 1.00 91.81 97 LEU A C 1
ATOM 798 O O . LEU A 1 97 ? -13.440 1.403 -5.205 1.00 91.81 97 LEU A O 1
ATOM 802 N N . ASP A 1 98 ? -14.443 0.559 -3.375 1.00 92.88 98 ASP A N 1
ATOM 803 C CA . ASP A 1 98 ? -15.241 -0.457 -4.059 1.00 92.88 98 ASP A CA 1
ATOM 804 C C . ASP A 1 98 ? -16.217 0.183 -5.050 1.00 92.88 98 ASP A C 1
ATOM 806 O O . ASP A 1 98 ? -16.284 -0.243 -6.205 1.00 92.88 98 ASP A O 1
ATOM 810 N N . ASN A 1 99 ? -16.927 1.234 -4.623 1.00 89.88 99 ASN A N 1
ATOM 811 C CA . ASN A 1 99 ? -17.851 1.985 -5.474 1.00 89.88 99 ASN A CA 1
ATOM 812 C C . ASN A 1 99 ? -17.108 2.712 -6.598 1.00 89.88 99 ASN A C 1
ATOM 814 O O . ASN A 1 99 ? -17.514 2.631 -7.755 1.00 89.88 99 ASN A O 1
ATOM 818 N N . HIS A 1 100 ? -15.994 3.378 -6.274 1.00 87.88 100 HIS A N 1
ATOM 819 C CA . HIS A 1 100 ? -15.183 4.103 -7.253 1.00 87.88 100 HIS A CA 1
ATOM 820 C C . HIS A 1 100 ? -14.634 3.179 -8.350 1.00 87.88 100 HIS A C 1
ATOM 822 O O . HIS A 1 100 ? -14.524 3.572 -9.507 1.00 87.88 100 HIS A O 1
ATOM 828 N N . ARG A 1 101 ? -14.295 1.933 -8.001 1.00 90.44 101 ARG A N 1
ATOM 829 C CA . ARG A 1 101 ? -13.780 0.925 -8.942 1.00 90.44 101 ARG A CA 1
ATOM 830 C C . ARG A 1 101 ? -14.862 -0.021 -9.476 1.00 90.44 101 ARG A C 1
ATOM 832 O O . ARG A 1 101 ? -14.532 -0.933 -10.228 1.00 90.44 101 ARG A O 1
ATOM 839 N N . ALA A 1 102 ? -16.123 0.185 -9.089 1.00 90.94 102 ALA A N 1
ATOM 840 C CA . ALA A 1 102 ? -17.273 -0.640 -9.455 1.00 90.94 102 ALA A CA 1
ATOM 841 C C . ALA A 1 102 ? -17.067 -2.157 -9.239 1.00 90.94 102 ALA A C 1
ATOM 843 O O . ALA A 1 102 ? -17.621 -2.967 -9.980 1.00 90.94 102 ALA A O 1
ATOM 844 N N . LEU A 1 103 ? -16.290 -2.563 -8.223 1.00 90.12 103 LEU A N 1
ATOM 845 C CA . LEU A 1 103 ? -15.866 -3.965 -8.043 1.00 90.12 103 LEU A CA 1
ATOM 846 C C . LEU A 1 103 ? -17.028 -4.921 -7.753 1.00 90.12 103 LEU A C 1
ATOM 848 O O . LEU A 1 103 ? -16.982 -6.091 -8.128 1.00 90.12 103 LEU A O 1
ATOM 852 N N . TRP A 1 104 ? -18.067 -4.420 -7.085 1.00 87.88 104 TRP A N 1
ATOM 853 C CA . TRP A 1 104 ? -19.203 -5.218 -6.618 1.00 87.88 104 TRP A CA 1
ATOM 854 C C . TRP A 1 104 ? -20.519 -4.886 -7.333 1.00 87.88 104 TRP A C 1
ATOM 856 O O . TRP A 1 104 ? -21.589 -5.341 -6.918 1.00 87.88 104 TRP A O 1
ATOM 866 N N . ASN A 1 105 ? -20.458 -4.125 -8.428 1.00 80.25 105 ASN A N 1
ATOM 867 C CA . ASN A 1 105 ? -21.614 -3.888 -9.282 1.00 80.25 105 ASN A CA 1
ATOM 868 C C . ASN A 1 105 ? -21.833 -5.141 -10.136 1.00 80.25 105 ASN A C 1
ATOM 870 O O . ASN A 1 105 ? -21.061 -5.433 -11.043 1.00 80.25 105 ASN A O 1
ATOM 874 N N . GLN A 1 106 ? -22.868 -5.922 -9.822 1.00 62.72 106 GLN A N 1
ATOM 875 C CA . GLN A 1 106 ? -23.272 -7.044 -10.669 1.00 62.72 106 GLN A CA 1
ATOM 876 C C . GLN A 1 106 ? -23.690 -6.505 -12.038 1.00 62.72 106 GLN A C 1
ATOM 878 O O . GLN A 1 106 ? -24.763 -5.924 -12.179 1.00 62.72 106 GLN A O 1
ATOM 883 N N . THR A 1 107 ? -22.873 -6.750 -13.057 1.00 48.34 107 THR A N 1
ATOM 884 C CA . THR A 1 107 ? -23.400 -6.913 -14.407 1.00 48.34 107 THR A CA 1
ATOM 885 C C . THR A 1 107 ? -24.163 -8.229 -14.389 1.00 48.34 107 THR A C 1
ATOM 887 O O . THR A 1 107 ? -23.550 -9.290 -14.262 1.00 48.34 107 THR A O 1
ATOM 890 N N . GLU A 1 108 ? -25.489 -8.191 -14.494 1.00 49.75 108 GLU A N 1
ATOM 891 C C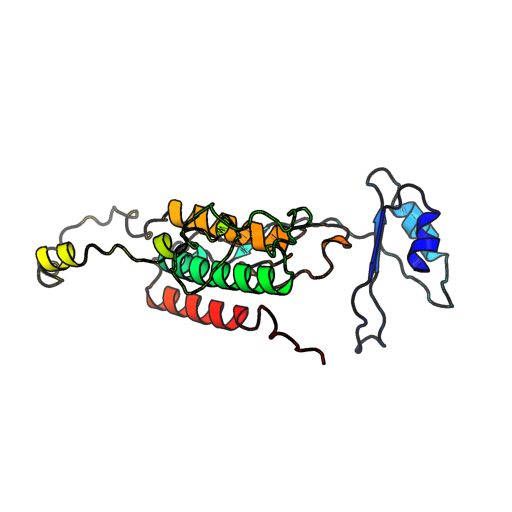A . GLU A 1 108 ? -26.268 -9.372 -14.868 1.00 49.75 108 GLU A CA 1
ATOM 892 C C . GLU A 1 108 ? -25.942 -9.744 -16.322 1.00 49.75 108 GLU A C 1
ATOM 894 O O . GLU A 1 108 ? -26.719 -9.542 -17.249 1.00 49.75 108 GLU A O 1
ATOM 899 N N . ALA A 1 109 ? -24.738 -10.260 -16.553 1.00 46.00 109 ALA A N 1
ATOM 900 C CA . ALA A 1 109 ? -24.376 -10.901 -17.801 1.00 46.00 109 ALA A CA 1
ATOM 901 C C . ALA A 1 109 ? -24.951 -12.326 -17.773 1.00 46.00 109 ALA A C 1
ATOM 903 O O . ALA A 1 109 ? -24.248 -13.276 -17.437 1.00 46.00 109 ALA A O 1
ATOM 904 N N . GLY A 1 110 ? -26.249 -12.455 -18.076 1.00 43.31 110 GLY A N 1
ATOM 905 C CA . GLY A 1 110 ? -26.888 -13.755 -18.325 1.00 43.31 110 GLY A CA 1
ATOM 906 C C . GLY A 1 110 ? -28.350 -13.936 -17.897 1.00 43.31 110 GLY A C 1
ATOM 907 O O . GLY A 1 110 ? -28.838 -15.059 -17.984 1.00 43.31 110 GLY A O 1
ATOM 908 N N . GLY A 1 111 ? -29.053 -12.897 -17.437 1.00 34.53 111 GLY A N 1
ATOM 909 C CA . GLY A 1 111 ? -30.470 -12.996 -17.065 1.00 34.53 111 GLY A CA 1
ATOM 910 C C . GLY A 1 111 ? -31.409 -12.867 -18.268 1.00 34.53 111 GLY A C 1
ATOM 911 O O . GLY A 1 111 ? -31.565 -11.784 -18.824 1.00 34.53 111 GLY A O 1
ATOM 912 N N . ASP A 1 112 ? -32.029 -13.974 -18.668 1.00 36.91 112 ASP A N 1
ATOM 913 C CA . ASP A 1 112 ? -33.162 -14.040 -19.602 1.00 36.91 112 ASP A CA 1
ATOM 914 C C . ASP A 1 112 ? -34.304 -13.097 -19.133 1.00 36.91 112 ASP A C 1
ATOM 916 O O . ASP A 1 112 ? -34.717 -13.193 -17.972 1.00 36.91 112 ASP A O 1
ATOM 920 N N . PRO A 1 113 ? -34.834 -12.172 -19.964 1.00 38.50 113 PRO A N 1
ATOM 921 C CA . PRO A 1 113 ? -35.715 -11.085 -19.512 1.00 38.50 113 PRO A CA 1
ATOM 922 C C . PRO A 1 113 ? -37.159 -11.508 -19.177 1.00 38.50 113 PRO A C 1
ATOM 924 O O . PRO A 1 113 ? -38.072 -10.686 -19.249 1.00 38.50 113 PRO A O 1
ATOM 927 N N . THR A 1 114 ? -37.414 -12.768 -18.816 1.00 39.03 114 THR A N 1
ATOM 928 C CA . THR A 1 114 ? -38.788 -13.283 -18.676 1.00 39.03 114 THR A CA 1
ATOM 929 C C . THR A 1 114 ? -39.188 -13.803 -17.298 1.00 39.03 114 THR A C 1
ATOM 931 O O . THR A 1 114 ? -40.340 -14.189 -17.149 1.00 39.03 114 THR A O 1
ATOM 934 N N . ASN A 1 115 ? -38.344 -13.747 -16.260 1.00 37.56 115 ASN A N 1
ATOM 935 C CA . ASN A 1 115 ? -38.737 -14.245 -14.929 1.00 37.56 115 ASN A CA 1
ATOM 936 C C . ASN A 1 115 ? -38.194 -13.432 -13.739 1.00 37.56 115 ASN A C 1
ATOM 938 O O . ASN A 1 115 ? -37.672 -13.983 -12.774 1.00 37.56 115 ASN A O 1
ATOM 942 N N . SER A 1 116 ? -38.387 -12.113 -13.739 1.00 37.03 116 SER A N 1
ATOM 943 C CA . SER A 1 116 ? -38.221 -11.298 -12.522 1.00 37.03 116 SER A CA 1
ATOM 944 C C . SER A 1 116 ? -39.517 -11.252 -11.706 1.00 37.03 116 SER A C 1
ATOM 946 O O . SER A 1 116 ? -40.089 -10.194 -11.458 1.00 37.03 116 SER A O 1
ATOM 948 N N . ALA A 1 117 ? -39.996 -12.422 -11.290 1.00 39.97 117 ALA A N 1
ATOM 949 C CA . ALA A 1 117 ? -40.982 -12.564 -10.229 1.00 39.97 117 ALA A CA 1
ATOM 950 C C . ALA A 1 117 ? -40.621 -13.814 -9.418 1.00 39.97 117 ALA A C 1
ATOM 952 O O . ALA A 1 117 ? -40.598 -14.912 -9.959 1.00 39.97 117 ALA A O 1
ATOM 953 N N . ALA A 1 118 ? -40.373 -13.624 -8.120 1.00 41.50 118 ALA A N 1
ATOM 954 C CA . ALA A 1 118 ? -40.070 -14.647 -7.112 1.00 41.50 118 ALA A CA 1
ATOM 955 C C . ALA A 1 118 ? -38.601 -15.101 -6.969 1.00 41.50 118 ALA A C 1
ATOM 957 O O . ALA A 1 118 ? -38.244 -16.244 -7.228 1.00 41.50 118 ALA A O 1
ATOM 958 N N . SER A 1 119 ? -37.791 -14.254 -6.335 1.00 33.50 119 SER A N 1
ATOM 959 C CA . SER A 1 119 ? -36.881 -14.733 -5.284 1.00 33.50 119 SER A CA 1
ATOM 960 C C . SER A 1 119 ? -36.619 -13.605 -4.291 1.00 33.50 119 SER A C 1
ATOM 962 O O . SER A 1 119 ? -35.729 -12.778 -4.477 1.00 33.50 119 SER A O 1
ATOM 964 N N . GLY A 1 120 ? -37.450 -13.544 -3.249 1.00 37.41 120 GLY A N 1
ATOM 965 C CA . GLY A 1 120 ? -37.250 -12.649 -2.119 1.00 37.41 120 GLY A CA 1
ATOM 966 C C . GLY A 1 120 ? -36.011 -13.063 -1.331 1.00 37.41 120 GLY A C 1
ATOM 967 O O . GLY A 1 120 ? -36.063 -13.998 -0.536 1.00 37.41 120 GLY A O 1
ATOM 968 N N . GLN A 1 121 ? -34.904 -12.359 -1.546 1.00 33.25 121 GLN A N 1
ATOM 969 C CA . GLN A 1 121 ? -33.872 -12.207 -0.528 1.00 33.25 121 GLN A CA 1
ATOM 970 C C . GLN A 1 121 ? -34.088 -10.849 0.142 1.00 33.25 121 GLN A C 1
ATOM 972 O O . GLN A 1 121 ? -34.283 -9.860 -0.569 1.00 33.25 121 GLN A O 1
ATOM 977 N N . PRO A 1 122 ? -34.110 -10.784 1.485 1.00 32.66 122 PRO A N 1
ATOM 978 C CA . PRO A 1 122 ? -34.273 -9.516 2.171 1.00 32.66 122 PRO A CA 1
ATOM 979 C C . PRO A 1 122 ? -33.107 -8.586 1.801 1.00 32.66 122 PRO A C 1
ATOM 981 O O . PRO A 1 122 ? -31.982 -9.065 1.610 1.00 32.66 122 PRO A O 1
ATOM 984 N N . PRO A 1 123 ? -33.364 -7.275 1.671 1.00 39.94 123 PRO A N 1
ATOM 985 C CA . PRO A 1 123 ? -32.317 -6.303 1.422 1.00 39.94 123 PRO A CA 1
ATOM 986 C C . PRO A 1 123 ? -31.277 -6.398 2.541 1.00 39.94 123 PRO A C 1
ATOM 988 O O . PRO A 1 123 ? -31.611 -6.554 3.716 1.00 39.94 123 PRO A O 1
ATOM 991 N N . VAL A 1 124 ? -30.011 -6.373 2.128 1.00 47.62 124 VAL A N 1
ATOM 992 C CA . VAL A 1 124 ? -28.833 -6.305 2.993 1.00 47.62 124 VAL A CA 1
ATOM 993 C C . VAL A 1 124 ? -29.071 -5.319 4.136 1.00 47.62 124 VAL A C 1
ATOM 995 O O . VAL A 1 124 ? -29.467 -4.179 3.912 1.00 47.62 124 VAL A O 1
ATOM 998 N N . THR A 1 125 ? -28.877 -5.817 5.353 1.00 40.88 125 THR A N 1
ATOM 999 C CA . THR A 1 125 ? -29.172 -5.171 6.628 1.00 40.88 125 THR A CA 1
ATOM 1000 C C . THR A 1 125 ? -28.622 -3.748 6.692 1.00 40.88 125 THR A C 1
ATOM 1002 O O . THR A 1 125 ? -27.417 -3.517 6.592 1.00 40.88 125 THR A O 1
ATOM 1005 N N . GLU A 1 126 ? -29.540 -2.797 6.863 1.00 46.06 126 GLU A N 1
ATOM 1006 C CA . GLU A 1 126 ? -29.272 -1.382 7.084 1.00 46.06 126 GLU A CA 1
ATOM 1007 C C . GLU A 1 126 ? -28.648 -1.179 8.469 1.00 46.06 126 GLU A C 1
ATOM 1009 O O . GLU A 1 126 ? -29.324 -1.064 9.486 1.00 46.06 126 GLU A O 1
ATOM 1014 N N . GLY A 1 127 ? -27.324 -1.124 8.500 1.00 41.09 127 GLY A N 1
ATOM 1015 C CA . GLY A 1 127 ? -26.549 -0.570 9.598 1.00 41.09 127 GLY A CA 1
ATOM 1016 C C . GLY A 1 127 ? -25.399 0.213 8.980 1.00 41.09 127 GLY A C 1
ATOM 1017 O O . GLY A 1 127 ? -24.696 -0.312 8.124 1.00 41.09 127 GLY A O 1
ATOM 1018 N N . PHE A 1 128 ? -25.208 1.473 9.380 1.00 47.88 128 PHE A N 1
ATOM 1019 C CA . PHE A 1 128 ? -24.220 2.426 8.833 1.00 47.88 128 PHE A CA 1
ATOM 1020 C C . PHE A 1 128 ? -24.538 3.113 7.492 1.00 47.88 128 PHE A C 1
ATOM 1022 O O . PHE A 1 128 ? -23.719 3.898 7.020 1.00 47.88 128 PHE A O 1
ATOM 1029 N N . GLY A 1 129 ? -25.712 2.887 6.887 1.00 53.19 129 GLY A N 1
ATOM 1030 C CA . GLY A 1 129 ? -26.113 3.565 5.639 1.00 53.19 129 GLY A CA 1
ATOM 1031 C C . GLY A 1 129 ? -25.286 3.168 4.406 1.00 53.19 129 GLY A C 1
ATOM 1032 O O . GLY A 1 129 ? -25.295 3.865 3.396 1.00 53.19 129 GLY A O 1
ATOM 1033 N N . VAL A 1 130 ? -24.561 2.051 4.495 1.00 56.69 130 VAL A N 1
ATOM 1034 C CA . VAL A 1 130 ? -23.633 1.551 3.480 1.00 56.69 130 VAL A CA 1
ATOM 1035 C C . VAL A 1 130 ? -24.161 0.211 2.966 1.00 56.69 130 VAL A C 1
ATOM 1037 O O . VAL A 1 130 ? -23.825 -0.852 3.482 1.00 56.69 130 VAL A O 1
ATOM 1040 N N . ALA A 1 131 ? -25.023 0.244 1.950 1.00 70.19 131 ALA A N 1
ATOM 1041 C CA . ALA A 1 131 ? -25.417 -0.971 1.245 1.00 70.19 131 ALA A CA 1
ATOM 1042 C C . ALA A 1 131 ? -24.224 -1.448 0.401 1.00 70.19 131 ALA A C 1
ATOM 1044 O O . ALA A 1 131 ? -23.891 -0.846 -0.619 1.00 70.19 131 ALA A O 1
ATOM 1045 N N . SER A 1 132 ? -23.550 -2.514 0.838 1.00 81.88 132 SER A N 1
ATOM 1046 C CA . SER A 1 132 ? -22.432 -3.114 0.106 1.00 81.88 132 SER A CA 1
ATOM 1047 C C . SER A 1 132 ? -22.657 -4.603 -0.118 1.00 81.88 132 SER A C 1
ATOM 1049 O O . SER A 1 132 ? -23.108 -5.322 0.771 1.00 81.88 132 SER A O 1
ATOM 1051 N N . LYS A 1 133 ? -22.306 -5.075 -1.319 1.00 88.31 133 LYS A N 1
ATOM 1052 C CA . LYS A 1 133 ? -22.263 -6.507 -1.656 1.00 88.31 133 LYS A CA 1
ATOM 1053 C C . LYS A 1 133 ? -20.925 -7.154 -1.270 1.00 88.31 133 LYS A C 1
ATOM 1055 O O . LYS A 1 133 ? -20.787 -8.369 -1.400 1.00 88.31 133 LYS A O 1
ATOM 1060 N N . ASN A 1 134 ? -19.954 -6.372 -0.787 1.00 92.56 134 ASN A N 1
ATOM 1061 C CA . ASN A 1 134 ? -18.683 -6.895 -0.300 1.00 92.56 134 ASN A CA 1
ATOM 1062 C C . ASN A 1 134 ? -18.920 -7.731 0.976 1.00 92.56 134 ASN A C 1
ATOM 1064 O O . ASN A 1 134 ? -19.369 -7.181 1.987 1.00 92.56 134 ASN A O 1
ATOM 1068 N N . PRO A 1 135 ? -18.594 -9.038 0.982 1.00 93.75 135 PRO A N 1
ATOM 1069 C CA . PRO A 1 135 ? -18.836 -9.909 2.129 1.00 93.75 135 PRO A CA 1
ATOM 1070 C C . PRO A 1 135 ? -18.069 -9.484 3.388 1.00 93.75 135 PRO A C 1
ATOM 1072 O O . PRO A 1 135 ? -18.481 -9.848 4.486 1.00 93.75 135 PRO A O 1
ATOM 1075 N N . LEU A 1 136 ? -16.986 -8.707 3.257 1.00 92.31 136 LEU A N 1
ATOM 1076 C CA . LEU A 1 136 ? -16.227 -8.184 4.397 1.00 92.31 136 LEU A CA 1
ATOM 1077 C C . LEU A 1 136 ? -16.972 -7.102 5.182 1.00 92.31 136 LEU A C 1
ATOM 1079 O O . LEU A 1 136 ? -16.670 -6.901 6.353 1.00 92.31 136 LEU A O 1
ATOM 1083 N N . LEU A 1 137 ? -17.922 -6.408 4.549 1.00 92.44 137 LEU A N 1
ATOM 1084 C CA . LEU A 1 137 ? -18.710 -5.353 5.192 1.00 92.44 137 LEU A CA 1
ATOM 1085 C C . LEU A 1 137 ? -20.037 -5.869 5.760 1.00 92.44 137 LEU A C 1
ATOM 1087 O O . LEU A 1 137 ? -20.764 -5.118 6.409 1.00 92.44 137 LEU A O 1
ATOM 1091 N N . LYS A 1 138 ? -20.365 -7.148 5.539 1.00 90.50 138 LYS A N 1
ATOM 1092 C CA . LYS A 1 138 ? -21.579 -7.755 6.082 1.00 90.50 138 LYS A CA 1
ATOM 1093 C C . LYS A 1 138 ? -21.531 -7.717 7.610 1.00 90.50 138 LYS A C 1
ATOM 1095 O O . LYS A 1 138 ? -20.587 -8.231 8.204 1.00 90.50 138 LYS A O 1
ATOM 1100 N N . ASN A 1 139 ? -22.574 -7.154 8.221 1.00 88.50 139 ASN A N 1
ATOM 1101 C CA . ASN A 1 139 ? -22.730 -7.048 9.675 1.00 88.50 139 ASN A CA 1
ATOM 1102 C C . ASN A 1 139 ? -21.578 -6.294 10.366 1.00 88.50 139 ASN A C 1
ATOM 1104 O O . ASN A 1 139 ? -21.286 -6.526 11.536 1.00 88.50 139 ASN A O 1
ATOM 1108 N N . ILE A 1 140 ? -20.895 -5.388 9.653 1.00 89.56 140 ILE A N 1
ATOM 1109 C CA . ILE A 1 140 ? -19.750 -4.672 10.228 1.00 89.56 140 ILE A CA 1
ATOM 1110 C C . ILE A 1 140 ? -20.155 -3.771 11.406 1.00 89.56 140 ILE A C 1
ATOM 1112 O O . ILE A 1 140 ? -19.353 -3.521 12.301 1.00 89.56 140 ILE A O 1
ATOM 1116 N N . THR A 1 141 ? -21.410 -3.317 11.432 1.00 87.50 141 THR A N 1
ATOM 1117 C CA . THR A 1 141 ? -21.974 -2.491 12.504 1.00 87.50 141 THR A CA 1
ATOM 1118 C C . THR A 1 141 ? -22.072 -3.186 13.841 1.00 87.50 141 THR A C 1
ATOM 1120 O O . THR A 1 141 ? -21.951 -2.514 14.860 1.00 87.50 141 THR A O 1
ATOM 1123 N N . ASP A 1 142 ? -22.232 -4.505 13.846 1.00 87.81 142 ASP A N 1
ATOM 1124 C CA . ASP A 1 142 ? -22.386 -5.290 15.071 1.00 87.81 142 ASP A CA 1
ATOM 1125 C C . ASP A 1 142 ? -21.112 -5.189 15.929 1.00 87.81 142 ASP A C 1
ATOM 1127 O O . ASP A 1 142 ? -21.168 -5.212 17.151 1.00 87.81 142 ASP A O 1
ATOM 1131 N N . TYR A 1 143 ? -19.956 -4.971 15.290 1.00 85.75 143 TYR A N 1
ATOM 1132 C CA . TYR A 1 143 ? -18.662 -4.768 15.950 1.00 85.75 143 TYR A CA 1
ATOM 1133 C C . TYR A 1 143 ? -18.413 -3.326 16.421 1.00 85.75 143 TYR A C 1
ATOM 1135 O O . TYR A 1 143 ? -17.448 -3.071 17.146 1.00 85.75 143 TYR A O 1
ATOM 1143 N N . LEU A 1 144 ? -19.229 -2.370 15.962 1.00 82.88 144 LEU A N 1
ATOM 1144 C CA . LEU A 1 144 ? -19.105 -0.945 16.289 1.00 82.88 144 LEU A CA 1
ATOM 1145 C C . LEU A 1 144 ? -20.011 -0.526 17.446 1.00 82.88 144 LEU A C 1
ATOM 1147 O O . LEU A 1 144 ? -19.792 0.537 18.025 1.00 82.88 144 LEU A O 1
ATOM 1151 N N . ILE A 1 145 ? -21.018 -1.335 17.768 1.00 79.25 145 ILE A N 1
ATOM 1152 C CA . ILE A 1 145 ? -21.868 -1.123 18.932 1.00 79.25 145 ILE A CA 1
ATOM 1153 C C . ILE A 1 145 ? -21.049 -1.530 20.156 1.00 79.25 145 ILE A C 1
ATOM 1155 O O . ILE A 1 145 ? -20.604 -2.670 20.283 1.00 79.25 145 ILE A O 1
ATOM 1159 N N . GLU A 1 146 ? -20.805 -0.581 21.055 1.00 66.38 146 GLU A N 1
ATOM 1160 C CA . GLU A 1 146 ? -20.342 -0.939 22.385 1.00 66.38 146 GLU A CA 1
ATOM 1161 C C . GLU A 1 146 ? -21.533 -1.577 23.098 1.00 66.38 146 GLU A C 1
ATOM 1163 O O . GLU A 1 146 ? -22.424 -0.873 23.565 1.00 66.38 146 GLU A O 1
ATOM 1168 N N . GLU A 1 147 ? -21.573 -2.911 23.151 1.00 53.91 147 GLU A N 1
ATOM 1169 C CA . GLU A 1 147 ? -22.362 -3.638 24.151 1.00 53.91 147 GLU A CA 1
ATOM 1170 C C . GLU A 1 147 ? -21.756 -3.322 25.527 1.00 53.91 147 GLU A C 1
ATOM 1172 O O . GLU A 1 147 ? -21.045 -4.116 26.138 1.00 53.91 147 GLU A O 1
ATOM 1177 N N . ALA A 1 148 ? -21.933 -2.082 25.972 1.00 48.84 148 ALA A N 1
ATOM 1178 C CA . ALA A 1 148 ? -21.747 -1.713 27.350 1.00 48.84 148 ALA A CA 1
ATOM 1179 C C . ALA A 1 148 ? -22.996 -2.201 28.073 1.00 48.84 148 ALA A C 1
ATOM 1181 O O . ALA A 1 148 ? -24.116 -1.819 27.727 1.00 48.84 148 ALA A O 1
ATOM 1182 N N . SER A 1 149 ? -22.778 -3.054 29.066 1.00 44.34 149 SER A N 1
ATOM 1183 C CA . SER A 1 149 ? -23.732 -3.423 30.106 1.00 44.34 149 SER A CA 1
ATOM 1184 C C . SER A 1 149 ? -24.066 -2.172 30.938 1.00 44.34 149 SER A C 1
ATOM 1186 O O . SER A 1 149 ? -23.727 -2.068 32.111 1.00 44.34 149 SER A O 1
ATOM 1188 N N . ALA A 1 150 ? -24.643 -1.149 30.300 1.00 49.75 150 ALA A N 1
ATOM 1189 C CA . ALA A 1 150 ? -24.972 0.132 30.917 1.00 49.75 150 ALA A CA 1
ATOM 1190 C C . ALA A 1 150 ? -25.984 -0.061 32.056 1.00 49.75 150 ALA A C 1
ATOM 1192 O O . ALA A 1 150 ? -25.950 0.661 33.043 1.00 49.75 150 ALA A O 1
ATOM 1193 N N . GLU A 1 151 ? -26.822 -1.094 31.945 1.00 51.12 151 GLU A N 1
ATOM 1194 C CA . GLU A 1 151 ? -27.740 -1.525 32.996 1.00 51.12 151 GLU A CA 1
ATOM 1195 C C . GLU A 1 151 ? -27.005 -2.112 34.215 1.00 51.12 151 GLU A C 1
ATOM 1197 O O . GLU A 1 151 ? -27.422 -1.875 35.343 1.00 51.12 151 GLU A O 1
ATOM 1202 N N . GLU A 1 152 ? -25.892 -2.830 34.027 1.00 49.91 152 GLU A N 1
ATOM 1203 C CA . GLU A 1 152 ? -25.141 -3.471 35.119 1.00 49.91 152 GLU A CA 1
ATOM 1204 C C . GLU A 1 152 ? -24.235 -2.484 35.869 1.00 49.91 152 GLU A C 1
ATOM 1206 O O . GLU A 1 152 ? -24.140 -2.565 37.092 1.00 49.91 152 GLU A O 1
ATOM 1211 N N . GLU A 1 153 ? -23.627 -1.508 35.179 1.00 55.12 153 GLU A N 1
ATOM 1212 C CA . GLU A 1 153 ? -22.898 -0.410 35.842 1.00 55.12 153 GLU A CA 1
ATOM 1213 C C . GLU A 1 153 ? -23.83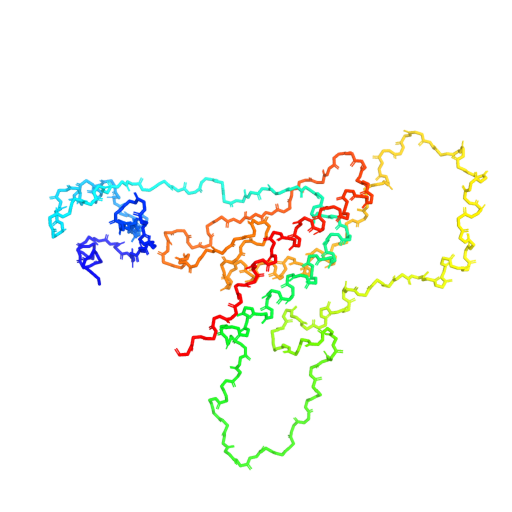1 0.523 36.632 1.00 55.12 153 GLU A C 1
ATOM 1215 O O . GLU A 1 153 ? -23.438 1.036 37.682 1.00 55.12 153 GLU A O 1
ATOM 1220 N N . GLU A 1 154 ? -25.073 0.715 36.176 1.00 59.06 154 GLU A N 1
ATOM 1221 C CA . GLU A 1 154 ? -26.096 1.454 36.925 1.00 59.06 154 GLU A CA 1
ATOM 1222 C C . GLU A 1 154 ? -26.610 0.644 38.132 1.00 59.06 154 GLU A C 1
ATOM 1224 O O . GLU A 1 154 ? -26.806 1.209 39.210 1.00 59.06 154 GLU A O 1
ATOM 1229 N N . LEU A 1 155 ? -26.738 -0.686 38.000 1.00 53.50 155 LEU A N 1
ATOM 1230 C CA . LEU A 1 155 ? -27.131 -1.584 39.097 1.00 53.50 155 LEU A CA 1
ATOM 1231 C C . LEU A 1 155 ? -26.059 -1.726 40.191 1.00 53.50 155 LEU A C 1
ATOM 1233 O O . LEU A 1 155 ? -26.402 -1.921 41.357 1.00 53.50 155 LEU A O 1
ATOM 1237 N N . LEU A 1 156 ? -24.776 -1.664 39.822 1.00 54.91 156 LEU A N 1
ATOM 1238 C CA . LEU A 1 156 ? -23.630 -1.828 40.728 1.00 54.91 156 LEU A CA 1
ATOM 1239 C C . LEU A 1 156 ? -23.210 -0.533 41.447 1.00 54.91 156 LEU A C 1
ATOM 1241 O O . LEU A 1 156 ? -22.251 -0.564 42.213 1.00 54.91 156 LEU A O 1
ATOM 1245 N N . GLY A 1 157 ? -23.919 0.583 41.237 1.00 46.62 157 GLY A N 1
ATOM 1246 C CA . GLY A 1 157 ? -23.660 1.845 41.932 1.00 46.62 157 GLY A CA 1
ATOM 1247 C C . GLY A 1 157 ? -22.387 2.534 41.434 1.00 46.62 157 GLY A C 1
ATOM 1248 O O . GLY A 1 157 ? -21.289 2.324 41.948 1.00 46.62 157 GLY A O 1
ATOM 1249 N N . GLY A 1 158 ? -22.531 3.390 40.421 1.00 42.78 158 GLY A N 1
ATOM 1250 C CA . GLY A 1 158 ? -21.418 4.111 39.805 1.00 42.78 158 GLY A CA 1
ATOM 1251 C C . GLY A 1 158 ? -20.504 4.822 40.811 1.00 42.78 158 GLY A C 1
ATOM 1252 O O . GLY A 1 158 ? -20.983 5.593 41.631 1.00 42.78 158 GLY A O 1
ATOM 1253 N N . ALA A 1 159 ? -19.194 4.577 40.686 1.00 48.19 159 ALA A N 1
ATOM 1254 C CA . ALA A 1 159 ? -18.021 5.300 41.216 1.00 48.19 159 ALA A CA 1
ATOM 1255 C C . ALA A 1 159 ? -17.941 5.677 42.718 1.00 48.19 159 ALA A C 1
ATOM 1257 O O . ALA A 1 159 ? -16.828 5.813 43.220 1.00 48.19 159 ALA A O 1
ATOM 1258 N N . ALA A 1 160 ? -19.044 5.808 43.452 1.00 45.72 160 ALA A N 1
ATOM 1259 C CA . ALA A 1 160 ? -19.082 6.328 44.816 1.00 45.72 160 ALA A CA 1
ATOM 1260 C C . ALA A 1 160 ? -18.670 5.296 45.881 1.00 45.72 160 ALA A C 1
ATOM 1262 O O . ALA A 1 160 ? -18.229 5.688 46.953 1.00 45.72 160 ALA A O 1
ATOM 1263 N N . GLU A 1 161 ? -18.740 3.993 45.588 1.00 41.16 161 GLU A N 1
ATOM 1264 C CA . GLU A 1 161 ? -18.312 2.939 46.528 1.00 41.16 161 GLU A CA 1
ATOM 1265 C C . GLU A 1 161 ? -16.892 2.407 46.258 1.00 41.16 161 GLU A C 1
ATOM 1267 O O . GLU A 1 161 ? -16.367 1.601 47.026 1.00 41.16 161 GLU A O 1
ATOM 1272 N N . ARG A 1 162 ? -16.217 2.869 45.193 1.00 48.44 162 ARG A N 1
ATOM 1273 C CA . ARG A 1 162 ? -14.828 2.462 44.897 1.00 48.44 162 ARG A CA 1
ATOM 1274 C C . ARG A 1 162 ? -13.769 3.283 45.634 1.00 48.44 162 ARG A C 1
ATOM 1276 O O . ARG A 1 162 ? -12.633 2.824 45.724 1.00 48.44 162 ARG A O 1
ATOM 1283 N N . GLU A 1 163 ? -14.114 4.458 46.161 1.00 42.94 163 GLU A N 1
ATOM 1284 C CA . GLU A 1 163 ? -13.152 5.315 46.871 1.00 42.94 163 GLU A CA 1
ATOM 1285 C C . GLU A 1 163 ? -12.843 4.833 48.300 1.00 42.94 163 GLU A C 1
ATOM 1287 O O . GLU A 1 163 ? -11.744 5.087 48.783 1.00 42.94 163 GLU A O 1
ATOM 1292 N N . GLU A 1 164 ? -13.722 4.065 48.958 1.00 37.72 164 GLU A N 1
ATOM 1293 C CA . GLU A 1 164 ? -13.479 3.606 50.342 1.00 37.72 164 GLU A CA 1
ATOM 1294 C C . GLU A 1 164 ? -12.660 2.307 50.468 1.00 37.72 164 GLU A C 1
ATOM 1296 O O . GLU A 1 164 ? -12.241 1.963 51.569 1.00 37.72 164 GLU A O 1
ATOM 1301 N N . ASN A 1 165 ? -12.363 1.600 49.369 1.00 37.97 165 ASN A N 1
ATOM 1302 C CA . ASN A 1 165 ? -11.621 0.324 49.411 1.00 37.97 165 ASN A CA 1
ATOM 1303 C C . ASN A 1 165 ? -10.355 0.279 48.529 1.00 37.97 165 ASN A C 1
ATOM 1305 O O . ASN A 1 165 ? -9.786 -0.789 48.312 1.00 37.97 165 ASN A O 1
ATOM 1309 N N . ALA A 1 166 ? -9.873 1.425 48.038 1.00 44.62 166 ALA A N 1
ATOM 1310 C CA . ALA A 1 166 ? -8.709 1.496 47.146 1.00 44.62 166 ALA A CA 1
ATOM 1311 C C . ALA A 1 166 ? -7.332 1.435 47.852 1.00 44.62 166 ALA A C 1
ATOM 1313 O O . ALA A 1 166 ? -6.305 1.528 47.180 1.00 44.62 166 ALA A O 1
ATOM 1314 N N . GLU A 1 167 ? -7.270 1.273 49.179 1.00 40.81 167 GLU A N 1
ATOM 1315 C CA . GLU A 1 167 ? -6.000 1.290 49.934 1.00 40.81 167 GLU A CA 1
ATOM 1316 C C . GLU A 1 167 ? -5.403 -0.095 50.248 1.00 40.81 167 GLU A C 1
ATOM 1318 O O . GLU A 1 167 ? -4.423 -0.190 50.987 1.00 40.81 167 GLU A O 1
ATOM 1323 N N . ALA A 1 168 ? -5.924 -1.184 49.675 1.00 46.81 168 ALA A N 1
ATOM 1324 C CA . ALA A 1 168 ? -5.394 -2.522 49.948 1.00 46.81 168 ALA A CA 1
ATOM 1325 C C . ALA A 1 168 ? -5.349 -3.443 48.720 1.00 46.81 168 ALA A C 1
ATOM 1327 O O . ALA A 1 168 ? -5.853 -4.560 48.777 1.00 46.81 168 ALA A O 1
ATOM 1328 N N . GLU A 1 169 ? -4.686 -3.029 47.634 1.00 38.94 169 GLU A N 1
ATOM 1329 C CA . GLU A 1 169 ? -4.191 -3.992 46.640 1.00 38.94 169 GLU A CA 1
ATOM 1330 C C . GLU A 1 169 ? -2.697 -3.814 46.320 1.00 38.94 169 GLU A C 1
ATOM 1332 O O . GLU A 1 169 ? -2.156 -2.721 46.164 1.00 38.94 169 GLU A O 1
ATOM 1337 N N . ASP A 1 170 ? -2.045 -4.972 46.304 1.00 35.88 170 ASP A N 1
ATOM 1338 C CA . ASP A 1 170 ? -0.623 -5.298 46.309 1.00 35.88 170 ASP A CA 1
ATOM 1339 C C . ASP A 1 170 ? 0.212 -4.665 45.162 1.00 35.88 170 ASP A C 1
ATOM 1341 O O . ASP A 1 170 ? -0.145 -4.796 43.986 1.00 35.88 170 ASP A O 1
ATOM 1345 N N . PRO A 1 171 ? 1.386 -4.053 45.444 1.00 39.84 171 PRO A N 1
ATOM 1346 C CA . PRO A 1 171 ? 2.276 -3.495 44.421 1.00 39.84 171 PRO A CA 1
ATOM 1347 C C . PRO A 1 171 ? 2.990 -4.545 43.540 1.00 39.84 171 PRO A C 1
ATOM 1349 O O . PRO A 1 171 ? 3.821 -4.171 42.708 1.00 39.84 171 PRO A O 1
ATOM 1352 N N . SER A 1 172 ? 2.683 -5.841 43.668 1.00 34.91 172 SER A N 1
ATOM 1353 C CA . SER A 1 172 ? 3.250 -6.906 42.825 1.00 34.91 172 SER A CA 1
ATOM 1354 C C . SER A 1 172 ? 2.455 -7.221 41.537 1.00 34.91 172 SER A C 1
ATOM 1356 O O . SER A 1 172 ? 2.938 -7.949 40.666 1.00 34.91 172 SER A O 1
ATOM 1358 N N . GLY A 1 173 ? 1.284 -6.607 41.331 1.00 35.06 173 GLY A N 1
ATOM 1359 C CA . GLY A 1 173 ? 0.429 -6.802 40.151 1.00 35.06 173 GLY A CA 1
ATOM 1360 C C . GLY A 1 173 ? 0.780 -5.939 38.929 1.00 35.06 173 GLY A C 1
ATOM 1361 O O . GLY A 1 173 ? -0.061 -5.187 38.440 1.00 35.06 173 GLY A O 1
ATOM 1362 N N . VAL A 1 174 ? 1.992 -6.048 38.374 1.00 38.72 174 VAL A N 1
ATOM 1363 C CA . VAL A 1 174 ? 2.415 -5.348 37.130 1.00 38.72 174 VAL A CA 1
ATOM 1364 C C . VAL A 1 174 ? 1.782 -5.983 35.865 1.00 38.72 174 VAL A C 1
ATOM 1366 O O . VAL A 1 174 ? 2.449 -6.202 34.858 1.00 38.72 174 VAL A O 1
ATOM 1369 N N . GLY A 1 175 ? 0.488 -6.327 35.902 1.00 36.97 175 GLY A N 1
ATOM 1370 C CA . GLY A 1 175 ? -0.156 -7.154 34.868 1.00 36.97 175 GLY A CA 1
ATOM 1371 C C . GLY A 1 175 ? -1.543 -6.741 34.362 1.00 36.97 175 GLY A C 1
ATOM 1372 O O . GLY A 1 175 ? -1.845 -7.045 33.213 1.00 36.97 175 GLY A O 1
ATOM 1373 N N . SER A 1 176 ? -2.371 -6.020 35.128 1.00 37.38 176 SER A N 1
ATOM 1374 C CA . SER A 1 176 ? -3.816 -5.898 34.810 1.00 37.38 176 SER A CA 1
ATOM 1375 C C . SER A 1 176 ? -4.301 -4.508 34.380 1.00 37.38 176 SER A C 1
ATOM 1377 O O . SER A 1 176 ? -5.465 -4.174 34.554 1.00 37.38 176 SER A O 1
ATOM 1379 N N . ALA A 1 177 ? -3.431 -3.675 33.802 1.00 39.97 177 ALA A N 1
ATOM 1380 C CA . ALA A 1 177 ? -3.834 -2.380 33.227 1.00 39.97 177 ALA A CA 1
ATOM 1381 C C . ALA A 1 177 ? -3.383 -2.183 31.770 1.00 39.97 177 ALA A C 1
ATOM 1383 O O . ALA A 1 177 ? -3.435 -1.073 31.244 1.00 39.97 177 ALA A O 1
ATOM 1384 N N . ASN A 1 178 ? -2.950 -3.259 31.108 1.00 43.75 178 ASN A N 1
ATOM 1385 C CA . ASN A 1 178 ? -2.945 -3.309 29.652 1.00 43.75 178 ASN A CA 1
ATOM 1386 C C . ASN A 1 178 ? -4.383 -3.600 29.219 1.00 43.75 178 ASN A C 1
ATOM 1388 O O . ASN A 1 178 ? -4.834 -4.732 29.373 1.00 43.75 178 ASN A O 1
ATOM 1392 N N . GLN A 1 179 ? -5.097 -2.576 28.737 1.00 57.31 179 GLN A N 1
ATOM 1393 C CA . GLN A 1 179 ? -6.446 -2.695 28.175 1.00 57.31 179 GLN A CA 1
ATOM 1394 C C . GLN A 1 179 ? -6.575 -3.964 27.326 1.00 57.31 179 GLN A C 1
ATOM 1396 O O . GLN A 1 179 ? -5.759 -4.201 26.430 1.00 57.31 179 GLN A O 1
ATOM 1401 N N . GLU A 1 180 ? -7.592 -4.772 27.632 1.00 61.44 180 GLU A N 1
ATOM 1402 C CA . GLU A 1 180 ? -7.866 -6.051 26.983 1.00 61.44 180 GLU A CA 1
ATOM 1403 C C . GLU A 1 180 ? -7.822 -5.913 25.459 1.00 61.44 180 GLU A C 1
ATOM 1405 O O . GLU A 1 180 ? -8.619 -5.203 24.837 1.00 61.44 180 GLU A O 1
ATOM 1410 N N . LYS A 1 181 ? -6.858 -6.606 24.849 1.00 69.94 181 LYS A N 1
ATOM 1411 C CA . LYS A 1 181 ? -6.818 -6.793 23.404 1.00 69.94 181 LYS A CA 1
ATOM 1412 C C . LYS A 1 181 ? -8.031 -7.618 23.010 1.00 69.94 181 LYS A C 1
ATOM 1414 O O . LYS A 1 181 ? -8.098 -8.808 23.298 1.00 69.94 181 LYS A O 1
ATOM 1419 N N . ASP A 1 182 ? -8.959 -6.989 22.311 1.00 84.06 182 ASP A N 1
ATOM 1420 C CA . ASP A 1 182 ? -10.105 -7.682 21.750 1.00 84.06 182 ASP A CA 1
ATOM 1421 C C . ASP A 1 182 ? -9.685 -8.392 20.453 1.00 84.06 182 ASP A C 1
ATOM 1423 O O . ASP A 1 182 ? -9.608 -7.792 19.376 1.00 84.06 182 ASP A O 1
ATOM 1427 N N . GLU A 1 183 ? -9.350 -9.681 20.556 1.00 90.62 183 GLU A N 1
ATOM 1428 C CA . GLU A 1 183 ? -8.913 -10.476 19.405 1.00 90.62 183 GLU A CA 1
ATOM 1429 C C . GLU A 1 183 ? -9.959 -10.548 18.288 1.00 90.62 183 GLU A C 1
ATOM 1431 O O . GLU A 1 183 ? -9.597 -10.719 17.120 1.00 90.62 183 GLU A O 1
ATOM 1436 N N . MET A 1 184 ? -11.246 -10.455 18.626 1.00 92.38 184 MET A N 1
ATOM 1437 C CA . MET A 1 184 ? -12.327 -10.508 17.649 1.00 92.38 184 MET A CA 1
ATOM 1438 C C . MET A 1 184 ? -12.322 -9.239 16.802 1.00 92.38 184 MET A C 1
ATOM 1440 O O . MET A 1 184 ? -12.284 -9.334 15.573 1.00 92.38 184 MET A O 1
ATOM 1444 N N . LEU A 1 185 ? -12.247 -8.068 17.438 1.00 93.69 185 LEU A N 1
ATOM 1445 C CA . LEU A 1 185 ? -12.129 -6.790 16.732 1.00 93.69 185 LEU A CA 1
ATOM 1446 C C . LEU A 1 185 ? -10.842 -6.709 15.903 1.00 93.69 185 LEU A C 1
ATOM 1448 O O . LEU A 1 185 ? -10.873 -6.258 14.758 1.00 93.69 185 LEU A O 1
ATOM 1452 N N . ILE A 1 186 ? -9.722 -7.221 16.426 1.00 94.56 186 ILE A N 1
ATOM 1453 C CA . ILE A 1 186 ? -8.458 -7.293 15.677 1.00 94.56 186 ILE A CA 1
ATOM 1454 C C . ILE A 1 186 ? -8.629 -8.120 14.397 1.00 94.56 186 ILE A C 1
ATOM 1456 O O . ILE A 1 186 ? -8.239 -7.670 13.321 1.00 94.56 186 ILE A O 1
ATOM 1460 N N . LYS A 1 187 ? -9.246 -9.306 14.485 1.00 96.12 187 LYS A N 1
ATOM 1461 C CA . LYS A 1 187 ? -9.477 -10.182 13.323 1.00 96.12 187 LYS A CA 1
ATOM 1462 C C . LYS A 1 187 ? -10.381 -9.529 12.276 1.00 96.12 187 LYS A C 1
ATOM 1464 O O . LYS A 1 187 ? -10.167 -9.744 11.082 1.00 96.12 187 LYS A O 1
ATOM 1469 N N . VAL A 1 188 ? -11.381 -8.756 12.700 1.00 96.19 188 VAL A N 1
ATOM 1470 C CA . VAL A 1 188 ? -12.256 -7.994 11.793 1.00 96.19 188 VAL A CA 1
ATOM 1471 C C . VAL A 1 188 ? -11.467 -6.901 11.085 1.00 96.19 188 VAL A C 1
ATOM 1473 O O . VAL A 1 188 ? -11.466 -6.853 9.853 1.00 96.19 188 VAL A O 1
ATOM 1476 N N . LEU A 1 189 ? -10.740 -6.078 11.845 1.00 97.38 189 LEU A N 1
ATOM 1477 C CA . LEU A 1 189 ? -9.924 -5.003 11.291 1.00 97.38 189 LEU A CA 1
ATOM 1478 C C . LEU A 1 189 ? -8.885 -5.545 10.304 1.00 97.38 189 LEU A C 1
ATOM 1480 O O . LEU A 1 189 ? -8.789 -5.054 9.185 1.00 97.38 189 LEU A O 1
ATOM 1484 N N . ASP A 1 190 ? -8.158 -6.601 10.666 1.00 97.94 190 ASP A N 1
ATOM 1485 C CA . ASP A 1 190 ? -7.094 -7.159 9.826 1.00 97.94 190 ASP A CA 1
ATOM 1486 C C . ASP A 1 190 ? -7.600 -7.628 8.461 1.00 97.94 190 ASP A C 1
ATOM 1488 O O . ASP A 1 190 ? -6.919 -7.430 7.456 1.00 97.94 190 ASP A O 1
ATOM 1492 N N . ARG A 1 191 ? -8.816 -8.182 8.385 1.00 97.94 191 ARG A N 1
ATOM 1493 C CA . ARG A 1 191 ? -9.428 -8.547 7.098 1.00 97.94 191 ARG A CA 1
ATOM 1494 C C . ARG A 1 191 ? -9.680 -7.322 6.220 1.00 97.94 191 ARG A C 1
ATOM 1496 O O . ARG A 1 191 ? -9.390 -7.378 5.026 1.00 97.94 191 ARG A O 1
ATOM 1503 N N . LEU A 1 192 ? -10.168 -6.223 6.801 1.00 97.69 192 LEU A N 1
ATOM 1504 C CA . LEU A 1 192 ? -10.363 -4.960 6.081 1.00 97.69 192 LEU A CA 1
ATOM 1505 C C . LEU A 1 192 ? -9.025 -4.385 5.604 1.00 97.69 192 LEU A C 1
ATOM 1507 O O . LEU A 1 192 ? -8.898 -3.999 4.444 1.00 97.69 192 LEU A O 1
ATOM 1511 N N . LEU A 1 193 ? -8.007 -4.373 6.468 1.00 97.81 193 LEU A N 1
ATOM 1512 C CA . LEU A 1 193 ? -6.692 -3.820 6.134 1.00 97.81 193 LEU A CA 1
ATOM 1513 C C . LEU A 1 193 ? -5.974 -4.642 5.059 1.00 97.81 193 LEU A C 1
ATOM 1515 O O . LEU A 1 193 ? -5.373 -4.074 4.148 1.00 97.81 193 LEU A O 1
ATOM 1519 N N . VAL A 1 194 ? -6.063 -5.974 5.121 1.00 97.94 194 VAL A N 1
ATOM 1520 C CA 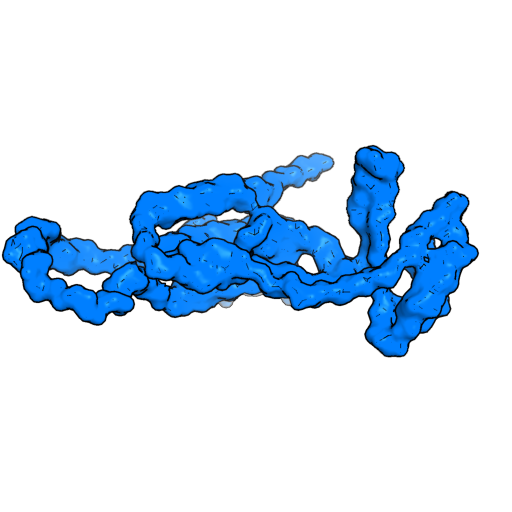. VAL A 1 194 ? -5.522 -6.857 4.079 1.00 97.94 194 VAL A CA 1
ATOM 1521 C C . VAL A 1 194 ? -6.262 -6.649 2.760 1.00 97.94 194 VAL A C 1
ATOM 1523 O O . VAL A 1 194 ? -5.613 -6.573 1.720 1.00 97.94 194 VAL A O 1
ATOM 1526 N N . TYR A 1 195 ? -7.590 -6.499 2.782 1.00 98.00 195 TYR A N 1
ATOM 1527 C CA . TYR A 1 195 ? -8.365 -6.198 1.577 1.00 98.00 195 TYR A CA 1
ATOM 1528 C C . TYR A 1 195 ? -7.936 -4.870 0.944 1.00 98.00 195 TYR A C 1
ATOM 1530 O O . TYR A 1 195 ? -7.583 -4.842 -0.234 1.00 98.00 195 TYR A O 1
ATOM 1538 N N . LEU A 1 196 ? -7.861 -3.794 1.735 1.00 96.81 196 LEU A N 1
ATOM 1539 C CA . LEU A 1 196 ? -7.355 -2.494 1.283 1.00 96.81 196 LEU A CA 1
ATOM 1540 C C . LEU A 1 196 ? -5.958 -2.612 0.666 1.00 96.81 196 LEU A C 1
ATOM 1542 O O . LEU A 1 196 ? -5.699 -2.066 -0.409 1.00 96.81 196 LEU A O 1
ATOM 1546 N N . ARG A 1 197 ? -5.068 -3.371 1.311 1.00 97.00 197 ARG A N 1
ATOM 1547 C CA . ARG A 1 197 ? -3.686 -3.510 0.864 1.00 97.00 197 ARG A CA 1
ATOM 1548 C C . ARG A 1 197 ? -3.543 -4.325 -0.414 1.00 97.00 197 ARG A C 1
ATOM 1550 O O . ARG A 1 197 ? -2.734 -3.952 -1.258 1.00 97.00 197 ARG A O 1
ATOM 1557 N N . VAL A 1 198 ? -4.272 -5.430 -0.541 1.00 96.56 198 VAL A N 1
ATOM 1558 C CA . VAL A 1 198 ? -4.123 -6.384 -1.652 1.00 96.56 198 VAL A CA 1
ATOM 1559 C C . VAL A 1 198 ? -4.949 -5.975 -2.869 1.00 96.56 198 VAL A C 1
ATOM 1561 O O . VAL A 1 198 ? -4.477 -6.127 -3.990 1.00 96.56 198 VAL A O 1
ATOM 1564 N N . VAL A 1 199 ? -6.162 -5.456 -2.663 1.00 96.06 199 VAL A N 1
ATOM 1565 C CA . VAL A 1 199 ? -7.100 -5.131 -3.751 1.00 96.06 199 VAL A CA 1
ATOM 1566 C C . VAL A 1 199 ? -6.928 -3.695 -4.230 1.00 96.06 199 VAL A C 1
ATOM 1568 O O . VAL A 1 199 ? -6.927 -3.439 -5.433 1.00 96.06 199 VAL A O 1
ATOM 1571 N N . HIS A 1 200 ? -6.756 -2.754 -3.301 1.00 94.94 200 HIS A N 1
ATOM 1572 C CA . HIS A 1 200 ? -6.684 -1.329 -3.627 1.00 94.94 200 HIS A CA 1
ATOM 1573 C C . HIS A 1 200 ? -5.272 -0.742 -3.548 1.00 94.94 200 HIS A C 1
ATOM 1575 O O . HIS A 1 200 ? -5.103 0.438 -3.840 1.00 94.94 200 HIS A O 1
ATOM 1581 N N . SER A 1 201 ? -4.259 -1.534 -3.182 1.00 96.00 201 SER A N 1
ATOM 1582 C CA . SER A 1 201 ? -2.879 -1.063 -2.987 1.00 96.00 201 SER A CA 1
ATOM 1583 C C . SER A 1 201 ? -2.762 0.065 -1.951 1.00 96.00 201 SER A C 1
ATOM 1585 O O . SER A 1 201 ? -1.903 0.939 -2.067 1.00 96.00 201 SER A O 1
ATOM 1587 N N . VAL A 1 202 ? -3.619 0.049 -0.925 1.00 95.56 202 VAL A N 1
ATOM 1588 C CA . VAL A 1 202 ? -3.660 1.066 0.135 1.00 95.56 202 VAL A CA 1
ATOM 1589 C C . VAL A 1 202 ? -2.966 0.549 1.388 1.00 95.56 202 VAL A C 1
ATOM 1591 O O . VAL A 1 202 ? -3.352 -0.469 1.960 1.00 95.56 202 VAL A O 1
ATOM 1594 N N . ASP A 1 203 ? -1.949 1.271 1.846 1.00 96.50 203 ASP A N 1
ATOM 1595 C CA . ASP A 1 203 ? -1.310 1.038 3.137 1.00 96.50 203 ASP A CA 1
ATOM 1596 C C . ASP A 1 203 ? -1.965 1.924 4.203 1.00 96.50 203 ASP A C 1
ATOM 1598 O O . ASP A 1 203 ? -1.631 3.102 4.354 1.00 96.50 203 ASP A O 1
ATOM 1602 N N . TYR A 1 204 ? -2.928 1.344 4.924 1.00 97.19 204 TYR A N 1
ATOM 1603 C CA . TYR A 1 204 ? -3.784 2.045 5.885 1.00 97.19 204 TYR A CA 1
ATOM 1604 C C . TYR A 1 204 ? -2.989 2.809 6.951 1.00 97.19 204 TYR A C 1
ATOM 1606 O O . TYR A 1 204 ? -3.184 4.010 7.149 1.00 97.19 204 TYR A O 1
ATOM 1614 N N . TYR A 1 205 ? -2.033 2.137 7.595 1.00 97.38 205 TYR A N 1
ATOM 1615 C CA . TYR A 1 205 ? -1.258 2.725 8.687 1.00 97.38 205 TYR A CA 1
ATOM 1616 C C . TYR A 1 205 ? -0.200 3.733 8.213 1.00 97.38 205 TYR A C 1
ATOM 1618 O O . TYR A 1 205 ? 0.288 4.514 9.027 1.00 97.38 205 TYR A O 1
ATOM 1626 N N . ASN A 1 206 ? 0.136 3.749 6.919 1.00 95.81 206 ASN A N 1
ATOM 1627 C CA . ASN A 1 206 ? 0.997 4.769 6.307 1.00 95.81 206 ASN A CA 1
ATOM 1628 C C . ASN A 1 206 ? 0.215 5.888 5.603 1.00 95.81 206 ASN A C 1
ATOM 1630 O O . ASN A 1 206 ? 0.819 6.854 5.142 1.00 95.81 206 ASN A O 1
ATOM 1634 N N . HIS A 1 207 ? -1.108 5.744 5.491 1.00 94.25 207 HIS A N 1
ATOM 1635 C CA . HIS A 1 207 ? -2.012 6.699 4.845 1.00 94.25 207 HIS A CA 1
ATOM 1636 C C . HIS A 1 207 ? -1.577 6.994 3.401 1.00 94.25 207 HIS A C 1
ATOM 1638 O O . HIS A 1 207 ? -1.417 8.140 2.988 1.00 94.25 207 HIS A O 1
ATOM 1644 N N . SER A 1 208 ? -1.259 5.945 2.640 1.00 92.00 208 SER A N 1
ATOM 1645 C CA . SER A 1 208 ? -0.749 6.086 1.273 1.00 92.00 208 SER A CA 1
ATOM 1646 C C . SER A 1 208 ? -1.306 5.016 0.345 1.00 92.00 208 SER A C 1
ATOM 1648 O O . SER A 1 208 ? -1.477 3.867 0.747 1.00 92.00 208 SER A O 1
ATOM 1650 N N . GLU A 1 209 ? -1.497 5.386 -0.917 1.00 91.81 209 GLU A N 1
ATOM 1651 C CA . GLU A 1 209 ? -1.799 4.466 -2.013 1.00 91.81 209 GLU A CA 1
ATOM 1652 C C . GLU A 1 209 ? -0.567 4.228 -2.883 1.00 91.81 209 GLU A C 1
ATOM 1654 O O . GLU A 1 209 ? 0.199 5.145 -3.187 1.00 91.81 209 GLU A O 1
ATOM 1659 N N . TYR A 1 210 ? -0.401 2.987 -3.327 1.00 92.56 210 TYR A N 1
ATOM 1660 C CA . TYR A 1 210 ? 0.592 2.593 -4.315 1.00 92.56 210 TYR A CA 1
ATOM 1661 C C . TYR A 1 210 ? -0.092 2.362 -5.674 1.00 92.56 210 TYR A C 1
ATOM 1663 O O . TYR A 1 210 ? -0.317 1.227 -6.091 1.00 92.56 210 TYR A O 1
ATOM 1671 N N . ALA A 1 211 ? -0.427 3.452 -6.373 1.00 88.69 211 ALA A N 1
ATOM 1672 C CA . ALA A 1 211 ? -1.284 3.437 -7.567 1.00 88.69 211 ALA A CA 1
ATOM 1673 C C . ALA A 1 211 ? -0.831 2.460 -8.676 1.00 88.69 211 ALA A C 1
ATOM 1675 O O . ALA A 1 211 ? -1.642 1.715 -9.218 1.00 88.69 211 ALA A O 1
ATOM 1676 N N . SER A 1 212 ? 0.470 2.414 -8.987 1.00 89.25 212 SER A N 1
ATOM 1677 C CA . SER A 1 212 ? 1.030 1.576 -10.068 1.00 89.25 212 SER A CA 1
ATOM 1678 C C . SER A 1 212 ? 1.717 0.304 -9.558 1.00 89.25 212 SER A C 1
ATOM 1680 O O . SER A 1 212 ? 2.637 -0.217 -10.193 1.00 89.25 212 SER A O 1
ATOM 1682 N N . GLU A 1 213 ? 1.338 -0.190 -8.377 1.00 93.19 213 GLU A N 1
ATOM 1683 C CA . GLU A 1 213 ? 2.065 -1.284 -7.725 1.00 93.19 213 GLU A CA 1
ATOM 1684 C C . GLU A 1 213 ? 2.040 -2.610 -8.503 1.00 93.19 213 GLU A C 1
ATOM 1686 O O . GLU A 1 213 ? 3.010 -3.367 -8.434 1.00 93.19 213 GLU A O 1
ATOM 1691 N N . ASP A 1 214 ? 0.992 -2.881 -9.290 1.00 92.19 214 ASP A N 1
ATOM 1692 C CA . ASP A 1 214 ? 0.917 -4.102 -10.108 1.00 92.19 214 ASP A CA 1
ATOM 1693 C C . ASP A 1 214 ? 1.977 -4.128 -11.232 1.00 92.19 214 ASP A C 1
ATOM 1695 O O . ASP A 1 214 ? 2.528 -5.182 -11.582 1.00 92.19 214 ASP A O 1
ATOM 1699 N N . GLU A 1 215 ? 2.361 -2.952 -11.737 1.00 91.62 215 GLU A N 1
ATOM 1700 C CA . GLU A 1 215 ? 3.424 -2.815 -12.734 1.00 91.62 215 GLU A CA 1
ATOM 1701 C C . GLU A 1 215 ? 4.820 -2.861 -12.097 1.00 91.62 215 GLU A C 1
ATOM 1703 O O . GLU A 1 215 ? 5.756 -3.400 -12.699 1.00 91.62 215 GLU A O 1
ATOM 1708 N N . MET A 1 216 ? 4.966 -2.356 -10.866 1.00 92.69 216 MET A N 1
ATOM 1709 C CA . MET A 1 216 ? 6.245 -2.229 -10.156 1.00 92.69 216 MET A CA 1
ATOM 1710 C C . MET A 1 216 ? 6.886 -3.583 -9.803 1.00 92.69 216 MET A C 1
ATOM 1712 O O . MET A 1 216 ? 6.178 -4.554 -9.533 1.00 92.69 216 MET A O 1
ATOM 1716 N N . PRO A 1 217 ? 8.231 -3.686 -9.723 1.00 92.50 217 PRO A N 1
ATOM 1717 C CA . PRO A 1 217 ? 8.917 -4.970 -9.528 1.00 92.50 217 PRO A CA 1
ATOM 1718 C C . PRO A 1 217 ? 8.407 -5.787 -8.332 1.00 92.50 217 PRO A C 1
ATOM 1720 O O . PRO A 1 217 ? 8.223 -6.999 -8.436 1.00 92.50 217 PRO A O 1
ATOM 1723 N N . ASN A 1 218 ? 8.130 -5.112 -7.213 1.00 92.06 218 ASN A N 1
ATOM 1724 C CA . ASN A 1 218 ? 7.562 -5.713 -6.013 1.00 92.06 218 ASN A CA 1
ATOM 1725 C C . ASN A 1 218 ? 6.060 -5.432 -5.948 1.00 92.06 218 ASN A C 1
ATOM 1727 O O . ASN A 1 218 ? 5.660 -4.414 -5.391 1.00 92.06 218 ASN A O 1
ATOM 1731 N N . ARG A 1 219 ? 5.249 -6.357 -6.471 1.00 91.00 219 ARG A N 1
ATOM 1732 C CA . ARG A 1 219 ? 3.800 -6.342 -6.238 1.00 91.00 219 ARG A CA 1
ATOM 1733 C C . ARG A 1 219 ? 3.539 -6.589 -4.752 1.00 91.00 219 ARG A C 1
ATOM 1735 O O . ARG A 1 219 ? 4.142 -7.504 -4.187 1.00 91.00 219 ARG A O 1
ATOM 1742 N N . CYS A 1 220 ? 2.696 -5.765 -4.133 1.00 93.38 220 CYS A N 1
ATOM 1743 C CA . CYS A 1 220 ? 2.472 -5.745 -2.684 1.00 93.38 220 CYS A CA 1
ATOM 1744 C C . CYS A 1 220 ? 3.798 -5.680 -1.887 1.00 93.38 220 CYS A C 1
ATOM 1746 O O . CYS A 1 220 ? 4.184 -6.607 -1.169 1.00 93.38 220 CYS A O 1
ATOM 1748 N N . GLY A 1 221 ? 4.555 -4.599 -2.087 1.00 93.38 221 GLY A N 1
ATOM 1749 C CA . GLY A 1 221 ? 5.908 -4.414 -1.571 1.00 93.38 221 GLY A CA 1
ATOM 1750 C C . GLY A 1 221 ? 5.978 -4.152 -0.066 1.00 93.38 221 GLY A C 1
ATOM 1751 O O . GLY A 1 221 ? 6.343 -5.042 0.703 1.00 93.38 221 GLY A O 1
ATOM 1752 N N . ILE A 1 222 ? 5.730 -2.903 0.339 1.00 96.06 222 ILE A N 1
ATOM 1753 C CA . ILE A 1 222 ? 5.800 -2.450 1.740 1.00 96.06 222 ILE A CA 1
ATOM 1754 C C . ILE A 1 222 ? 4.397 -2.465 2.354 1.00 96.06 222 ILE A C 1
ATOM 1756 O O . ILE A 1 222 ? 3.417 -2.180 1.666 1.00 96.06 222 ILE A O 1
ATOM 1760 N N . MET A 1 223 ? 4.312 -2.801 3.639 1.00 96.75 223 MET A N 1
ATOM 1761 C CA . MET A 1 223 ? 3.092 -2.706 4.437 1.00 96.75 223 MET A CA 1
ATOM 1762 C C . MET A 1 223 ? 3.436 -2.243 5.853 1.00 96.75 223 MET A C 1
ATOM 1764 O O . MET A 1 223 ? 4.418 -2.713 6.443 1.00 96.75 223 MET A O 1
ATOM 1768 N N . HIS A 1 224 ? 2.625 -1.350 6.410 1.00 97.88 224 HIS A N 1
ATOM 1769 C CA . HIS A 1 224 ? 2.743 -0.953 7.803 1.00 97.88 224 HIS A CA 1
ATOM 1770 C C . HIS A 1 224 ? 1.806 -1.782 8.687 1.00 97.88 224 HIS A C 1
ATOM 1772 O O . HIS A 1 224 ? 0.681 -2.101 8.312 1.00 97.88 224 HIS A O 1
ATOM 1778 N N . ALA A 1 225 ? 2.297 -2.165 9.862 1.00 96.69 225 ALA A N 1
ATOM 1779 C CA . ALA A 1 225 ? 1.591 -2.999 10.827 1.00 96.69 225 ALA A CA 1
ATOM 1780 C C . ALA A 1 225 ? 1.691 -2.391 12.227 1.00 96.69 225 ALA A C 1
ATOM 1782 O O . ALA A 1 225 ? 2.611 -1.624 12.522 1.00 96.69 225 ALA A O 1
ATOM 1783 N N . ARG A 1 226 ? 0.755 -2.749 13.108 1.00 95.75 226 ARG A N 1
ATOM 1784 C CA . ARG A 1 226 ? 0.750 -2.285 14.501 1.00 95.75 226 ARG A CA 1
ATOM 1785 C C . ARG A 1 226 ? 2.054 -2.683 15.202 1.00 95.75 226 ARG A C 1
ATOM 1787 O O . ARG A 1 226 ? 2.522 -3.813 15.062 1.00 95.75 226 ARG A O 1
ATOM 1794 N N . GLY A 1 227 ? 2.664 -1.738 15.914 1.00 93.62 227 GLY A N 1
ATOM 1795 C CA . GLY A 1 227 ? 3.859 -1.996 16.715 1.00 93.62 227 GLY A CA 1
ATOM 1796 C C . GLY A 1 227 ? 3.542 -2.683 18.038 1.00 93.62 227 GLY A C 1
ATOM 1797 O O . GLY A 1 227 ? 2.380 -2.870 18.405 1.00 93.62 227 GLY A O 1
ATOM 1798 N N . SER A 1 228 ? 4.596 -3.035 18.771 1.00 90.25 228 SER A N 1
ATOM 1799 C CA . SER A 1 228 ? 4.463 -3.535 20.138 1.00 90.25 228 SER A CA 1
ATOM 1800 C C . SER A 1 228 ? 3.718 -2.515 21.007 1.00 90.25 228 SER A C 1
ATOM 1802 O O . SER A 1 228 ? 4.006 -1.321 20.883 1.00 90.25 228 SER A O 1
ATOM 1804 N N . PRO A 1 229 ? 2.789 -2.953 21.878 1.00 85.62 229 PRO A N 1
ATOM 1805 C CA . PRO A 1 229 ? 2.090 -2.058 22.793 1.00 85.62 229 PRO A CA 1
ATOM 1806 C C . PRO A 1 229 ? 3.068 -1.210 23.622 1.00 85.62 229 PRO A C 1
ATOM 1808 O O . PRO A 1 229 ? 4.159 -1.698 23.940 1.00 85.62 229 PRO A O 1
ATOM 1811 N N . PRO A 1 230 ? 2.699 0.034 23.978 1.00 88.00 230 PRO A N 1
ATOM 1812 C CA . PRO A 1 230 ? 3.494 0.853 24.885 1.00 88.00 230 PRO A CA 1
ATOM 1813 C C . PRO A 1 230 ? 3.758 0.123 26.208 1.00 88.00 230 PRO A C 1
ATOM 1815 O O . PRO A 1 230 ? 2.904 -0.611 26.69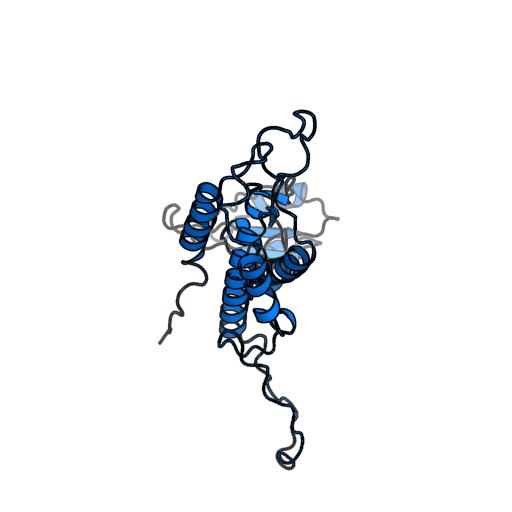8 1.00 88.00 230 PRO A O 1
ATOM 1818 N N . SER A 1 231 ? 4.947 0.313 26.783 1.00 86.31 231 SER A N 1
ATOM 1819 C CA . SER A 1 231 ? 5.297 -0.255 28.092 1.00 86.31 231 SER A CA 1
ATOM 1820 C C . SER A 1 231 ? 4.668 0.511 29.259 1.00 86.31 231 SER A C 1
ATOM 1822 O O . SER A 1 231 ? 4.521 -0.041 30.346 1.00 86.31 231 SER A O 1
ATOM 1824 N N . SER A 1 232 ? 4.322 1.782 29.047 1.00 88.12 232 SER A N 1
ATOM 1825 C CA . SER A 1 232 ? 3.597 2.623 29.997 1.00 88.12 232 SER A CA 1
ATOM 1826 C C . SER A 1 232 ? 2.088 2.486 29.815 1.00 88.12 232 SER A C 1
ATOM 1828 O O . SER A 1 232 ? 1.607 2.195 28.719 1.00 88.12 232 SER A O 1
ATOM 1830 N N . LYS A 1 233 ? 1.333 2.762 30.885 1.00 86.81 233 LYS A N 1
ATOM 1831 C CA . LYS A 1 233 ? -0.127 2.892 30.803 1.00 86.81 233 LYS A CA 1
ATOM 1832 C C . LYS A 1 233 ? -0.480 3.980 29.785 1.00 86.81 233 LYS A C 1
ATOM 1834 O O . LYS A 1 233 ? 0.061 5.080 29.868 1.00 86.81 233 LYS A O 1
ATOM 1839 N N . VAL A 1 234 ? -1.370 3.654 28.851 1.00 89.31 234 VAL A N 1
ATOM 1840 C CA . VAL A 1 234 ? -1.871 4.592 27.841 1.00 89.31 234 VAL A CA 1
ATOM 1841 C C . VAL A 1 234 ? -3.047 5.357 28.437 1.00 89.31 234 VAL A C 1
ATOM 1843 O O . VAL A 1 234 ? -4.002 4.758 28.931 1.00 89.31 234 VAL A O 1
ATOM 1846 N N . THR A 1 235 ? -2.971 6.681 28.419 1.00 92.69 235 THR A N 1
ATOM 1847 C CA . THR A 1 235 ? -4.035 7.552 28.922 1.00 92.69 235 THR A CA 1
ATOM 1848 C C . THR A 1 235 ? -5.167 7.686 27.904 1.00 92.69 235 THR A C 1
ATOM 1850 O O . THR A 1 235 ? -4.966 7.580 26.694 1.00 92.69 235 THR A O 1
ATOM 1853 N N . GLN A 1 236 ? -6.377 7.982 28.383 1.00 91.94 236 GLN A N 1
ATOM 1854 C CA . GLN A 1 236 ? -7.526 8.214 27.503 1.00 91.94 236 GLN A CA 1
ATOM 1855 C C . GLN A 1 236 ? -7.304 9.412 26.560 1.00 91.94 236 GLN A C 1
ATOM 1857 O O . GLN A 1 236 ? -7.749 9.386 25.413 1.00 91.94 236 GLN A O 1
ATOM 1862 N N . GLN A 1 237 ? -6.579 10.439 27.016 1.00 94.62 237 GLN A N 1
ATOM 1863 C CA . GLN A 1 237 ? -6.228 11.591 26.187 1.00 94.62 237 GLN A CA 1
ATOM 1864 C C . GLN A 1 237 ? -5.332 11.179 25.011 1.00 94.62 237 GLN A C 1
ATOM 1866 O O . GLN A 1 237 ? -5.639 11.522 23.875 1.00 94.62 237 GLN A O 1
ATOM 1871 N N . GLU A 1 238 ? -4.292 10.372 25.252 1.00 94.44 238 GLU A N 1
ATOM 1872 C CA . GLU A 1 238 ? -3.409 9.872 24.186 1.00 94.44 238 GLU A CA 1
ATOM 1873 C C . GLU A 1 238 ? -4.163 9.034 23.148 1.00 94.44 238 GLU A C 1
ATOM 1875 O O . GLU A 1 238 ? -3.866 9.112 21.956 1.00 94.44 238 GLU A O 1
ATOM 1880 N N . VAL A 1 239 ? -5.151 8.244 23.582 1.00 94.62 239 VAL A N 1
ATOM 1881 C CA . VAL A 1 239 ? -6.016 7.471 22.680 1.00 94.62 239 VAL A CA 1
ATOM 1882 C C . VAL A 1 239 ? -6.850 8.396 21.790 1.00 94.62 239 VAL A C 1
ATOM 1884 O O . VAL A 1 239 ? -6.886 8.207 20.573 1.00 94.62 239 VAL A O 1
ATOM 1887 N N . ASN A 1 240 ? -7.488 9.407 22.378 1.00 95.75 240 ASN A N 1
ATOM 1888 C CA . ASN A 1 240 ? -8.328 10.360 21.650 1.00 95.75 240 ASN A CA 1
ATOM 1889 C C . ASN A 1 240 ? -7.508 11.212 20.669 1.00 95.75 240 ASN A C 1
ATOM 1891 O O . ASN A 1 240 ? -7.926 11.426 19.526 1.00 95.75 240 ASN A O 1
ATOM 1895 N N . ASP A 1 241 ? -6.322 11.651 21.093 1.00 96.69 241 ASP A N 1
ATOM 1896 C CA . ASP A 1 241 ? -5.383 12.401 20.260 1.00 96.69 241 ASP A CA 1
ATOM 1897 C C . ASP A 1 241 ? -4.883 11.543 19.096 1.00 96.69 241 ASP A C 1
ATOM 1899 O O . ASP A 1 241 ? -4.822 12.012 17.957 1.00 96.69 241 ASP A O 1
ATOM 1903 N N . TYR A 1 242 ? -4.574 10.266 19.355 1.00 96.31 242 TYR A N 1
ATOM 1904 C CA . TYR A 1 242 ? -4.175 9.322 18.316 1.00 96.31 242 TYR A CA 1
ATOM 1905 C C . TYR A 1 242 ? -5.270 9.160 17.259 1.00 96.31 242 TYR A C 1
ATOM 1907 O O . TYR A 1 242 ? -4.978 9.299 16.071 1.00 96.31 242 TYR A O 1
ATOM 1915 N N . ILE A 1 243 ? -6.516 8.907 17.679 1.00 96.00 243 ILE A N 1
ATOM 1916 C CA . ILE A 1 243 ? -7.661 8.752 16.769 1.00 96.00 243 ILE A CA 1
ATOM 1917 C C . ILE A 1 243 ? -7.848 10.017 15.927 1.00 96.00 243 ILE A C 1
ATOM 1919 O O . ILE A 1 243 ? -7.862 9.939 14.700 1.00 96.00 243 ILE A O 1
ATOM 1923 N N . SER A 1 244 ? -7.914 11.184 16.569 1.00 96.00 244 SER A N 1
ATOM 1924 C CA . SER A 1 244 ? -8.156 12.461 15.884 1.00 96.00 244 SER A CA 1
ATOM 1925 C C . SER A 1 244 ? -7.051 12.785 14.873 1.00 96.00 244 SER A C 1
ATOM 1927 O O . SER A 1 244 ? -7.313 13.203 13.742 1.00 96.00 244 SER A O 1
ATOM 1929 N N . HIS A 1 245 ? -5.791 12.550 15.251 1.00 95.69 245 HIS A N 1
ATOM 1930 C CA . HIS A 1 245 ? -4.649 12.759 14.362 1.00 95.69 245 HIS A CA 1
ATOM 1931 C C . HIS A 1 245 ? -4.668 11.793 13.179 1.00 95.69 245 HIS A C 1
ATOM 1933 O O . HIS A 1 245 ? -4.404 12.198 12.045 1.00 95.69 245 HIS A O 1
ATOM 1939 N N . PHE A 1 246 ? -5.004 10.526 13.423 1.00 95.69 246 PHE A N 1
ATOM 1940 C CA . PHE A 1 246 ? -5.104 9.509 12.383 1.00 95.69 246 PHE A CA 1
ATOM 1941 C C . PHE A 1 246 ? -6.196 9.857 11.366 1.00 95.69 246 PHE A C 1
ATOM 1943 O O . PHE A 1 246 ? -5.932 9.882 10.162 1.00 95.69 246 PHE A O 1
ATOM 1950 N N . GLU A 1 247 ? -7.391 10.211 11.843 1.00 92.25 247 GLU A N 1
ATOM 1951 C CA . GLU A 1 247 ? -8.507 10.647 11.003 1.00 92.25 247 GLU A CA 1
ATOM 1952 C C . GLU A 1 247 ? -8.137 11.863 10.149 1.00 92.25 247 GLU A C 1
ATOM 1954 O O . GLU A 1 247 ? -8.443 11.888 8.960 1.00 92.25 247 GLU A O 1
ATOM 1959 N N . SER A 1 248 ? -7.412 12.839 10.705 1.00 92.06 248 SER A N 1
ATOM 1960 C CA . SER A 1 248 ? -6.982 14.022 9.947 1.00 92.06 248 SER A CA 1
ATOM 1961 C C . SER A 1 248 ? -6.042 13.679 8.784 1.00 92.06 248 SER A C 1
ATOM 1963 O O . SER A 1 248 ? -6.139 14.266 7.706 1.00 92.06 248 SER A O 1
ATOM 1965 N N . LYS A 1 249 ? -5.150 12.698 8.977 1.00 91.19 249 LYS A N 1
ATOM 1966 C CA . LYS A 1 249 ? -4.174 12.274 7.966 1.00 91.19 249 LYS A CA 1
ATOM 1967 C C . LYS A 1 249 ? -4.778 11.417 6.872 1.00 91.19 249 LYS A C 1
ATOM 1969 O O . LYS A 1 249 ? -4.314 11.476 5.738 1.00 91.19 249 LYS A O 1
ATOM 1974 N N . ILE A 1 250 ? -5.767 10.603 7.220 1.00 88.44 250 ILE A N 1
ATOM 1975 C CA . ILE A 1 250 ? -6.424 9.708 6.273 1.00 88.44 250 ILE A CA 1
ATOM 1976 C C . ILE A 1 250 ? -7.642 10.362 5.612 1.00 88.44 250 ILE A C 1
ATOM 1978 O O . ILE A 1 250 ? -8.088 9.870 4.590 1.00 88.44 250 ILE A O 1
ATOM 1982 N N . ALA A 1 251 ? -8.153 11.488 6.127 1.00 80.69 251 ALA A N 1
ATOM 1983 C CA . ALA A 1 251 ? -9.281 12.221 5.546 1.00 80.69 251 ALA A CA 1
ATOM 1984 C C . ALA A 1 251 ? -9.106 12.627 4.068 1.00 80.69 251 ALA A C 1
ATOM 1986 O O . ALA A 1 251 ? -10.091 12.546 3.336 1.00 80.69 251 ALA A O 1
ATOM 1987 N N . PRO A 1 252 ? -7.905 13.009 3.580 1.00 76.62 252 PRO A N 1
ATOM 1988 C CA . PRO A 1 252 ? -7.670 13.228 2.149 1.00 76.62 252 PRO A CA 1
ATOM 1989 C C . PRO A 1 252 ? -7.803 11.957 1.291 1.00 76.62 252 PRO A C 1
ATOM 1991 O O . PRO A 1 252 ? -7.679 12.027 0.070 1.00 76.62 252 PRO A O 1
ATOM 1994 N N . PHE A 1 253 ? -8.001 10.796 1.919 1.00 67.19 253 PHE A N 1
ATOM 1995 C CA . PHE A 1 253 ? -8.067 9.489 1.296 1.00 67.19 253 PHE A CA 1
ATOM 1996 C C . PHE A 1 253 ? -9.461 8.862 1.507 1.00 67.19 253 PHE A C 1
ATOM 1998 O O . PHE A 1 253 ? -9.878 8.660 2.651 1.00 67.19 253 PHE A O 1
ATOM 2005 N N . PRO A 1 254 ? -10.203 8.489 0.449 1.00 61.81 254 PRO A N 1
ATOM 2006 C CA . PRO A 1 254 ? -9.901 8.597 -0.983 1.00 61.81 254 P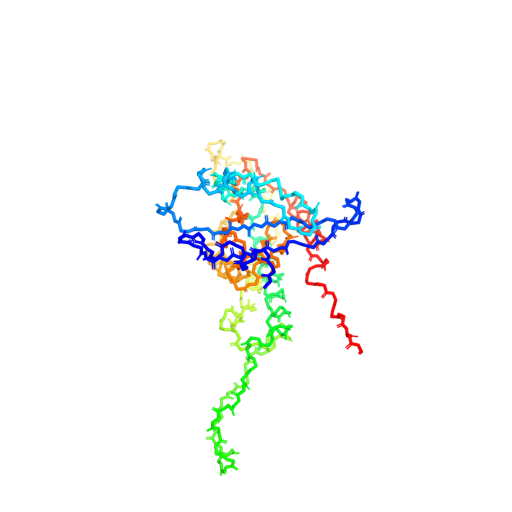RO A CA 1
ATOM 2007 C C . PRO A 1 254 ? -10.085 10.030 -1.523 1.00 61.81 254 PRO A C 1
ATOM 2009 O O . PRO A 1 254 ? -10.870 10.788 -0.948 1.00 61.81 254 PRO A O 1
ATOM 2012 N N . PRO A 1 255 ? -9.401 10.411 -2.622 1.00 52.53 255 PRO A N 1
ATOM 2013 C CA . PRO A 1 255 ? -9.622 11.703 -3.266 1.00 52.53 255 PRO A CA 1
ATOM 2014 C C . PRO A 1 255 ? -11.112 11.886 -3.567 1.00 52.53 255 PRO A C 1
ATOM 2016 O O . PRO A 1 255 ? -11.803 10.929 -3.933 1.00 52.53 255 PRO A O 1
ATOM 2019 N N . ALA A 1 256 ? -11.611 13.112 -3.383 1.00 45.09 256 ALA A N 1
ATOM 2020 C CA . ALA A 1 256 ? -12.949 13.473 -3.830 1.00 45.09 256 ALA A CA 1
ATOM 2021 C C . ALA A 1 256 ? -13.108 13.023 -5.286 1.00 45.09 256 ALA A C 1
ATOM 2023 O O . ALA A 1 256 ? -12.172 13.151 -6.073 1.00 45.09 256 ALA A O 1
ATOM 2024 N N . VAL A 1 257 ? -14.273 12.461 -5.611 1.00 45.62 257 VAL A N 1
ATOM 2025 C CA . VAL A 1 257 ? -14.616 12.083 -6.980 1.00 45.62 257 VAL A CA 1
ATOM 2026 C C . VAL A 1 257 ? -14.435 13.332 -7.836 1.00 45.62 257 VAL A C 1
ATOM 2028 O O . VAL A 1 257 ? -15.269 14.236 -7.774 1.00 45.62 257 VAL A O 1
ATOM 2031 N N . ASP A 1 258 ? -13.351 13.398 -8.611 1.00 39.19 258 ASP A N 1
ATOM 2032 C CA . ASP A 1 258 ? -13.314 14.274 -9.768 1.00 39.19 258 ASP A CA 1
ATOM 2033 C C . ASP A 1 258 ? -14.437 13.751 -10.657 1.00 39.19 258 ASP A C 1
ATOM 2035 O O . ASP A 1 258 ? -14.318 12.724 -11.329 1.00 39.19 258 ASP A O 1
ATOM 2039 N N . GLN A 1 259 ? -15.584 14.424 -10.586 1.00 30.28 259 GLN A N 1
ATOM 2040 C CA . GLN A 1 259 ? -16.597 14.359 -11.621 1.00 30.28 259 GLN A CA 1
ATOM 2041 C C . GLN A 1 259 ? -15.949 14.972 -12.861 1.00 30.28 259 GLN A C 1
ATOM 2043 O O . GLN A 1 259 ? -16.131 16.151 -13.153 1.00 30.28 259 GLN A O 1
ATOM 2048 N N . ALA A 1 260 ? -15.104 14.193 -13.533 1.00 30.03 260 ALA A N 1
ATOM 2049 C CA . ALA A 1 260 ? -14.582 14.543 -14.834 1.00 30.03 260 ALA A CA 1
ATOM 2050 C C . ALA A 1 260 ? -15.789 14.645 -15.775 1.00 30.03 260 ALA A C 1
ATOM 2052 O O . ALA A 1 260 ? -16.435 13.641 -16.085 1.00 30.03 260 ALA A O 1
ATOM 2053 N N . GLN A 1 261 ? -16.126 15.891 -16.115 1.00 28.12 261 GLN A N 1
ATOM 2054 C CA . GLN A 1 261 ? -16.988 16.258 -17.235 1.00 28.12 261 GLN A CA 1
ATOM 2055 C C . GLN A 1 261 ? -16.333 15.872 -18.561 1.00 28.12 261 GLN A C 1
ATOM 2057 O O . GLN A 1 261 ? -15.086 15.971 -18.654 1.00 28.12 261 GLN A O 1
#

Foldseek 3Di:
DVVLVVQVVDPQWDFKDWDFFDVVVVGDIDMDTAGDPPDPVVVVQVVQQVDDDPNDRNNGDDDDADPCQEAADEQLCQALVNLLLLLVVLLVLCLVVCVVVVVQVDPPPDDDPPDPDDDDDDQQDDDPNRRDPPPLNRVSVVSNDPPDCPVVCVVVDPDPVVVVPPPDDDPPCLDPQPHDRPVVSVVSSVVSQVCCCQVQVAQLSVLDHPRRLVRHNDNSGHHYDHDHHDSDRDDPVNSVVVSVVSCVSNVCPPPDPPPPD